Protein AF-0000000078073896 (afdb_homodimer)

Foldseek 3Di:
DLDPDDPVRVQPDWQVLWQDKDKDFDDPVLQDPVQFRDPVVVVVVVVVRVVVLCVPQLVDDPVDGQKDWDWDDKDKDFDATHHPGWMKMKGKAWADDDQFKTKMKMWIDTVPGTTTGMIMITMTGMAGPVPRHGDPRGDDPSSRVSNVSRHRDPPD/DLDPDDPVRVQPDWQVLWQDKDKDFDDPVLQDPVQFRDPVVVVVVVVVRVVVLCVPQLVDDPVDGQKDWDWDDKDKDFDATHHPGWMKMKGKAWADDDQFKTKMKMWIDTVPGTTTGMIMITMTGMAGPVPRHGDPRGDDPSNRVSNVSRHRDPPD

Sequence (312 aa):
MSTKSSPAELKTRKRHDYRFFLEYRTRWNDNDMYDHMNNSVYNFLFDSIINAYLIDNCGLHPPSASQFGMCVHTHTDFFSSIAYPAVAELALRVNKLGRSSVTYETALFEKGVDEVKAVGEFVQVYVDRETNRPLKDGMAQTLRVELEKLVVVKPKMSTKSSPAELKTRKRHDYRFFLEYRTRWNDNDMYDHMNNSVYNFLFDSIINAYLIDNCGLHPPSASQFGMCVHTHTDFFSSIAYPAVAELALRVNKLGRSSVTYETALFEKGVDEVKAVGEFVQVYVDRETNRPLKDGMAQTLRVELEKLVVVKPK

Nearest PDB structures (foldseek):
  2o5u-assembly1_B-2  TM=9.827E-01  e=9.517E-17  Pseudomonas aeruginosa
  5v10-assembly1_B-2  TM=9.148E-01  e=9.167E-09  Pseudomonas aeruginosa PAO1
  4k00-assembly1_A  TM=8.921E-01  e=1.456E-08  Synechocystis sp. PCC 6803 substr. Kazusa
  2nuj-assembly1_A  TM=8.823E-01  e=4.626E-08  Jannaschia
  1njk-assembly1_D  TM=8.282E-01  e=2.595E-08  Escherichia coli

pLDDT: mean 93.95, std 10.75, range [32.06, 98.94]

Secondary structure (DSSP, 8-state):
---PPPHHHHTT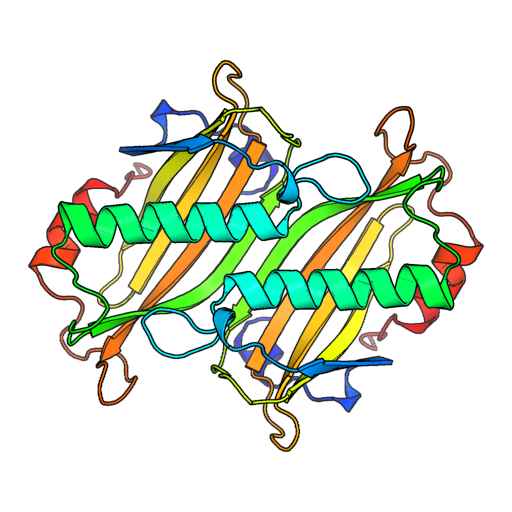--GGG-SEEEEEE--GGGB-TTSSB-HHHHHHHHHHHHHHHHHHHH---TTT-SEEEEEEEEEEEE-S---TTPEEEEEEEEEEE-SSEEEEEEEEEETT--SEEEEEEEEEEEEETTT-PBPTT-S-HHHHHHHHTTB-----/---PPPHHHHTT--GGG-SEEEEEE--GGGB-TTSSB-HHHHHHHHHHHHHHHHHHHH---TTT-SEEEEEEEEEEEE-S---TTPEEEEEEEEEEE-SSEEEEEEEEEETT--SEEEEEEEEEEEEETTT-PBPTT-S-HHHHHHHHTTB-----

Structure (mmCIF, N/CA/C/O backbone):
data_AF-0000000078073896-model_v1
#
loop_
_entity.id
_entity.type
_entity.pdbx_description
1 polymer 'Thioesterase domain-containing protein'
#
loop_
_atom_site.group_PDB
_atom_site.id
_atom_site.type_symbol
_atom_site.label_atom_id
_atom_site.label_alt_id
_atom_site.label_comp_id
_atom_site.label_asym_id
_atom_site.label_entity_id
_atom_site.label_seq_id
_atom_site.pdbx_PDB_ins_code
_atom_site.Cartn_x
_atom_site.Cartn_y
_atom_site.Cartn_z
_atom_site.occupancy
_atom_site.B_iso_or_equiv
_atom_site.auth_seq_id
_atom_site.auth_comp_id
_atom_site.auth_asym_id
_atom_site.auth_atom_id
_atom_site.pdbx_PDB_model_num
ATOM 1 N N . MET A 1 1 ? 1.809 -0.93 25.656 1 32.06 1 MET A N 1
ATOM 2 C CA . MET A 1 1 ? 2.092 -1.918 24.609 1 32.06 1 MET A CA 1
ATOM 3 C C . MET A 1 1 ? 1.28 -1.634 23.359 1 32.06 1 MET A C 1
ATOM 5 O O . MET A 1 1 ? 0.05 -1.576 23.406 1 32.06 1 MET A O 1
ATOM 9 N N . SER A 1 2 ? 1.593 -0.742 22.5 1 44.88 2 SER A N 1
ATOM 10 C CA . SER A 1 2 ? 0.827 -0.132 21.406 1 44.88 2 SER A CA 1
ATOM 11 C C . SER A 1 2 ? 0.11 -1.188 20.578 1 44.88 2 SER A C 1
ATOM 13 O O . SER A 1 2 ? 0.753 -2.012 19.922 1 44.88 2 SER A O 1
ATOM 15 N N . THR A 1 3 ? -0.903 -1.778 21.047 1 56.44 3 THR A N 1
ATOM 16 C CA . THR A 1 3 ? -1.605 -2.969 20.594 1 56.44 3 THR A CA 1
ATOM 17 C C . THR A 1 3 ? -2.248 -2.719 19.234 1 56.44 3 THR A C 1
ATOM 19 O O . THR A 1 3 ? -3.117 -1.855 19.094 1 56.44 3 THR A O 1
ATOM 22 N N . LYS A 1 4 ? -1.509 -2.982 18.172 1 74 4 LYS A N 1
ATOM 23 C CA . LYS A 1 4 ? -2.064 -2.934 16.812 1 74 4 LYS A CA 1
ATOM 24 C C . LYS A 1 4 ? -3.367 -3.727 16.734 1 74 4 LYS A C 1
ATOM 26 O O . LYS A 1 4 ? -3.432 -4.875 17.188 1 74 4 LYS A O 1
ATOM 31 N N . SER A 1 5 ? -4.395 -2.98 16.359 1 88.56 5 SER A N 1
ATOM 32 C CA . SER A 1 5 ? -5.688 -3.629 16.156 1 88.56 5 SER A CA 1
ATOM 33 C C . SER A 1 5 ? -5.574 -4.801 15.195 1 88.56 5 SER A C 1
ATOM 35 O O . SER A 1 5 ? -4.922 -4.691 14.148 1 88.56 5 SER A O 1
ATOM 37 N N . SER A 1 6 ? -6.156 -5.93 15.562 1 92.5 6 SER A N 1
ATOM 38 C CA . SER A 1 6 ? -6.203 -7.102 14.695 1 92.5 6 SER A CA 1
ATOM 39 C C . SER A 1 6 ? -7.109 -6.867 13.492 1 92.5 6 SER A C 1
ATOM 41 O O . SER A 1 6 ? -7.973 -5.988 13.523 1 92.5 6 SER A O 1
ATOM 43 N N . PRO A 1 7 ? -6.93 -7.699 12.453 1 94.38 7 PRO A N 1
ATOM 44 C CA . PRO A 1 7 ? -7.84 -7.59 11.312 1 94.38 7 PRO A CA 1
ATOM 45 C C . PRO A 1 7 ? -9.305 -7.777 11.703 1 94.38 7 PRO A C 1
ATOM 47 O O . PRO A 1 7 ? -10.18 -7.094 11.172 1 94.38 7 PRO A O 1
ATOM 50 N N . ALA A 1 8 ? -9.547 -8.695 12.586 1 95.31 8 ALA A N 1
ATOM 51 C CA . ALA A 1 8 ? -10.922 -8.922 13.039 1 95.31 8 ALA A CA 1
ATOM 52 C C . ALA A 1 8 ? -11.492 -7.664 13.695 1 95.31 8 ALA A C 1
ATOM 54 O O . ALA A 1 8 ? -12.656 -7.324 13.492 1 95.31 8 ALA A O 1
ATOM 55 N N . GLU A 1 9 ? -10.727 -6.992 14.469 1 96.31 9 GLU A N 1
ATOM 56 C CA . GLU A 1 9 ? -11.148 -5.742 15.094 1 96.31 9 GLU A CA 1
ATOM 57 C C . GLU A 1 9 ? -11.336 -4.641 14.055 1 96.31 9 GLU A C 1
ATOM 59 O O . GLU A 1 9 ? -12.305 -3.883 14.117 1 96.31 9 GLU A O 1
ATOM 64 N N . LEU A 1 10 ? -10.445 -4.547 13.141 1 97.81 10 LEU A N 1
ATOM 65 C CA . LEU A 1 10 ? -10.5 -3.516 12.109 1 97.81 10 LEU A CA 1
ATOM 66 C C . LEU A 1 10 ? -11.742 -3.684 11.234 1 97.81 10 LEU A C 1
ATOM 68 O O . LEU A 1 10 ? -12.305 -2.697 10.758 1 97.81 10 LEU A O 1
ATOM 72 N N . LYS A 1 11 ? -12.148 -4.91 11.062 1 98 11 LYS A N 1
ATOM 73 C CA . LYS A 1 11 ? -13.305 -5.203 10.219 1 98 11 LYS A CA 1
ATOM 74 C C . LYS A 1 11 ? -14.586 -4.637 10.836 1 98 11 LYS A C 1
ATOM 76 O O . LYS A 1 11 ? -15.602 -4.523 10.148 1 98 11 LYS A O 1
ATOM 81 N N . THR A 1 12 ? -14.555 -4.27 12.086 1 98 12 THR A N 1
ATOM 82 C CA . THR A 1 12 ? -15.742 -3.768 12.773 1 98 12 THR A CA 1
ATOM 83 C C . THR A 1 12 ? -15.805 -2.244 12.703 1 98 12 THR A C 1
ATOM 85 O O . THR A 1 12 ? -16.719 -1.63 13.242 1 98 12 THR A O 1
ATOM 88 N N . ARG A 1 13 ? -14.891 -1.626 12.078 1 98.25 13 ARG A N 1
ATOM 89 C CA . ARG A 1 13 ? -14.859 -0.171 11.977 1 98.25 13 ARG A CA 1
ATOM 90 C C . ARG A 1 13 ? -16.125 0.365 11.336 1 98.25 13 ARG A C 1
ATOM 92 O O . ARG A 1 13 ? -16.641 -0.216 10.375 1 98.25 13 ARG A O 1
ATOM 99 N N . LYS A 1 14 ? -16.609 1.464 11.891 1 98.38 14 LYS A N 1
ATOM 100 C CA . LYS A 1 14 ? -17.75 2.215 11.383 1 98.38 14 LYS A CA 1
ATOM 101 C C . LYS A 1 14 ? -17.375 3.666 11.102 1 98.38 14 LYS A C 1
ATOM 103 O O . LYS A 1 14 ? -16.328 4.145 11.562 1 98.38 14 LYS A O 1
ATOM 108 N N . ARG A 1 15 ? -18.234 4.332 10.336 1 98.19 15 ARG A N 1
ATOM 109 C CA . ARG A 1 15 ? -17.969 5.715 9.961 1 98.19 15 ARG A CA 1
ATOM 110 C C . ARG A 1 15 ? -17.797 6.598 11.195 1 98.19 15 ARG A C 1
ATOM 112 O O . ARG A 1 15 ? -16.953 7.492 11.211 1 98.19 15 ARG A O 1
ATOM 119 N N . HIS A 1 16 ? -18.484 6.32 12.25 1 97.62 16 HIS A N 1
ATOM 120 C CA . HIS A 1 16 ? -18.453 7.191 13.422 1 97.62 16 HIS A CA 1
ATOM 121 C C . HIS A 1 16 ? -17.141 7.023 14.188 1 97.62 16 HIS A C 1
ATOM 123 O O . HIS A 1 16 ? -16.875 7.762 15.141 1 97.62 16 HIS A O 1
ATOM 129 N N . ASP A 1 17 ? -16.359 6.043 13.844 1 97.88 17 ASP A N 1
ATOM 130 C CA . ASP A 1 17 ? -15.055 5.855 14.469 1 97.88 17 ASP A CA 1
ATOM 131 C C . ASP A 1 17 ? -14.031 6.852 13.922 1 97.88 17 ASP A C 1
ATOM 133 O O . ASP A 1 17 ? -12.891 6.898 14.391 1 97.88 17 ASP A O 1
ATOM 137 N N . TYR A 1 18 ? -14.438 7.66 12.945 1 98.5 18 TYR A N 1
ATOM 138 C CA . TYR A 1 18 ? -13.508 8.539 12.25 1 98.5 18 TYR A CA 1
ATOM 139 C C . TYR A 1 18 ? -13.938 9.992 12.359 1 98.5 18 TYR A C 1
ATOM 141 O O . TYR A 1 18 ? -15.047 10.281 12.82 1 98.5 18 TYR A O 1
ATOM 149 N N . ARG A 1 19 ? -13.031 10.898 11.859 1 98.31 19 ARG A N 1
ATOM 150 C CA . ARG A 1 19 ? -13.242 12.312 12.172 1 98.31 19 ARG A CA 1
ATOM 151 C C . ARG A 1 19 ? -13.305 13.148 10.898 1 98.31 19 ARG A C 1
ATOM 153 O O . ARG A 1 19 ? -13.742 14.297 10.922 1 98.31 19 ARG A O 1
ATOM 160 N N . PHE A 1 20 ? -12.852 12.672 9.875 1 98.75 20 PHE A N 1
ATOM 161 C CA . PHE A 1 20 ? -12.797 13.398 8.609 1 98.75 20 PHE A CA 1
ATOM 162 C C . PHE A 1 20 ? -13.148 12.484 7.441 1 98.75 20 PHE A C 1
ATOM 164 O O . PHE A 1 20 ? -12.734 11.328 7.406 1 98.75 20 PHE A O 1
ATOM 171 N N . PHE A 1 21 ? -13.922 13.039 6.445 1 98.75 21 PHE A N 1
ATOM 172 C CA . PHE A 1 21 ? -14.438 12.211 5.359 1 98.75 21 PHE A CA 1
ATOM 173 C C . PHE A 1 21 ? -14.297 12.93 4.023 1 98.75 21 PHE A C 1
ATOM 175 O O . PHE A 1 21 ? -14.453 14.148 3.947 1 98.75 21 PHE A O 1
ATOM 182 N N . LEU A 1 22 ? -14.039 12.188 2.996 1 98.75 22 LEU A N 1
ATOM 183 C CA . LEU A 1 22 ? -14.086 12.633 1.607 1 98.75 22 LEU A CA 1
ATOM 184 C C . LEU A 1 22 ? -14.648 11.547 0.703 1 98.75 22 LEU A C 1
ATOM 186 O O . LEU A 1 22 ? -14.398 10.359 0.928 1 98.75 22 LEU A O 1
ATOM 190 N N . GLU A 1 23 ? -15.312 12.008 -0.339 1 98.62 23 GLU A N 1
ATOM 191 C CA . GLU A 1 23 ? -15.781 11.07 -1.354 1 98.62 23 GLU A CA 1
ATOM 192 C C . GLU A 1 23 ? -14.898 11.109 -2.596 1 98.62 23 GLU A C 1
ATOM 194 O O . GLU A 1 23 ? -14.477 12.188 -3.025 1 98.62 23 GLU A O 1
ATOM 199 N N . TYR A 1 24 ? -14.617 9.906 -3.133 1 98.25 24 TYR A N 1
ATOM 200 C CA . TYR A 1 24 ? -13.922 9.75 -4.402 1 98.25 24 TYR A CA 1
ATOM 201 C C . TYR A 1 24 ? -14.695 8.852 -5.352 1 98.25 24 TYR A C 1
ATOM 203 O O . TYR A 1 24 ? -15.008 7.703 -5.016 1 98.25 24 TYR A O 1
ATOM 211 N N . ARG A 1 25 ? -14.945 9.344 -6.551 1 98.06 25 ARG A N 1
ATOM 212 C CA . ARG A 1 25 ? -15.547 8.484 -7.566 1 98.06 25 ARG A CA 1
ATOM 213 C C . ARG A 1 25 ? -14.5 7.562 -8.188 1 98.06 25 ARG A C 1
ATOM 215 O O . ARG A 1 25 ? -13.422 8.008 -8.57 1 98.06 25 ARG A O 1
ATOM 222 N N . THR A 1 26 ? -14.891 6.289 -8.234 1 98.19 26 THR A N 1
ATOM 223 C CA . THR A 1 26 ? -13.992 5.379 -8.938 1 98.19 26 THR A CA 1
ATOM 224 C C . THR A 1 26 ? -13.914 5.738 -10.422 1 98.19 26 THR A C 1
ATOM 226 O O . THR A 1 26 ? -14.852 6.316 -10.977 1 98.19 26 THR A O 1
ATOM 229 N N . ARG A 1 27 ? -12.844 5.465 -11.039 1 98.06 27 ARG A N 1
ATOM 230 C CA . ARG A 1 27 ? -12.641 5.68 -12.469 1 98.06 27 ARG A CA 1
ATOM 231 C C . ARG A 1 27 ? -12.648 4.359 -13.227 1 98.06 27 ARG A C 1
ATOM 233 O O . ARG A 1 27 ? -12.398 3.301 -12.648 1 98.06 27 ARG A O 1
ATOM 240 N N . TRP A 1 28 ? -12.922 4.469 -14.523 1 97.56 28 TRP A N 1
ATOM 241 C CA . TRP A 1 28 ? -12.945 3.287 -15.375 1 97.56 28 TRP A CA 1
ATOM 242 C C . TRP A 1 28 ? -11.641 2.502 -15.25 1 97.56 28 TRP A C 1
ATOM 244 O O . TRP A 1 28 ? -11.664 1.274 -15.125 1 97.56 28 TRP A O 1
ATOM 254 N N . ASN A 1 29 ? -10.492 3.176 -15.148 1 96.62 29 ASN A N 1
ATOM 255 C CA . ASN A 1 29 ? -9.18 2.545 -15.164 1 96.62 29 ASN A CA 1
ATOM 256 C C . ASN A 1 29 ? -8.75 2.107 -13.766 1 96.62 29 ASN A C 1
ATOM 258 O O . ASN A 1 29 ? -7.656 1.57 -13.594 1 96.62 29 ASN A O 1
ATOM 262 N N . ASP A 1 30 ? -9.625 2.279 -12.75 1 98.12 30 ASP A N 1
ATOM 263 C CA . ASP A 1 30 ? -9.297 1.813 -11.406 1 98.12 30 ASP A CA 1
ATOM 264 C C . ASP A 1 30 ? -9.492 0.303 -11.289 1 98.12 30 ASP A C 1
ATOM 266 O O . ASP A 1 30 ? -8.922 -0.332 -10.398 1 98.12 30 ASP A O 1
ATOM 270 N N . ASN A 1 31 ? -10.328 -0.238 -12.156 1 97.25 31 ASN A N 1
ATOM 271 C CA . ASN A 1 31 ? -10.586 -1.674 -12.141 1 97.25 31 ASN A CA 1
ATOM 272 C C . ASN A 1 31 ? -9.453 -2.453 -12.805 1 97.25 31 ASN A C 1
ATOM 274 O O . ASN A 1 31 ? -8.922 -2.027 -13.828 1 97.25 31 ASN A O 1
ATOM 278 N N . ASP A 1 32 ? -9.148 -3.598 -12.133 1 94.94 32 ASP A N 1
ATOM 279 C CA . ASP A 1 32 ? -8.125 -4.445 -12.734 1 94.94 32 ASP A CA 1
ATOM 280 C C . ASP A 1 32 ? -8.75 -5.621 -13.477 1 94.94 32 ASP A C 1
ATOM 282 O O . ASP A 1 32 ? -9.945 -5.598 -13.797 1 94.94 32 ASP A O 1
ATOM 286 N N . MET A 1 33 ? -7.918 -6.621 -13.844 1 92.69 33 MET A N 1
ATOM 287 C CA . MET A 1 33 ? -8.328 -7.73 -14.703 1 92.69 33 MET A CA 1
ATOM 288 C C . MET A 1 33 ? -9.375 -8.594 -14.008 1 92.69 33 MET A C 1
ATOM 290 O O . MET A 1 33 ? -10.008 -9.438 -14.648 1 92.69 33 MET A O 1
ATOM 294 N N . TYR A 1 34 ? -9.609 -8.352 -12.742 1 91.06 34 TYR A N 1
ATOM 295 C CA . TYR A 1 34 ? -10.594 -9.141 -12.008 1 91.06 34 TYR A CA 1
ATOM 296 C C . TYR A 1 34 ? -11.859 -8.336 -11.766 1 91.06 34 TYR A C 1
ATOM 298 O O . TYR A 1 34 ? -12.688 -8.719 -10.93 1 91.06 34 TYR A O 1
ATOM 306 N N . ASP A 1 35 ? -11.945 -7.16 -12.328 1 91.12 35 ASP A N 1
ATOM 307 C CA . ASP A 1 35 ? -13.141 -6.316 -12.414 1 91.12 35 ASP A CA 1
ATOM 308 C C . ASP A 1 35 ? -13.461 -5.688 -11.062 1 91.12 35 ASP A C 1
ATOM 310 O O . ASP A 1 35 ? -14.625 -5.508 -10.711 1 91.12 35 ASP A O 1
ATOM 314 N N . HIS A 1 36 ? -12.477 -5.516 -10.273 1 94.31 36 HIS A N 1
ATOM 315 C CA . HIS A 1 36 ? -12.539 -4.754 -9.031 1 94.31 36 HIS A CA 1
ATOM 316 C C . HIS A 1 36 ? -11.469 -3.67 -8.992 1 94.31 36 HIS A C 1
ATOM 318 O O . HIS A 1 36 ? -10.492 -3.73 -9.742 1 94.31 36 HIS A O 1
ATOM 324 N N . MET A 1 37 ? -11.719 -2.678 -8.156 1 97.81 37 MET A N 1
ATOM 325 C CA . MET A 1 37 ? -10.656 -1.692 -7.965 1 97.81 37 MET A CA 1
ATOM 326 C C . MET A 1 37 ? -9.383 -2.357 -7.473 1 97.81 37 MET A C 1
ATOM 328 O O . MET A 1 37 ? -9.398 -3.111 -6.496 1 97.81 37 MET A O 1
ATOM 332 N N . ASN A 1 38 ? -8.289 -2.08 -8.18 1 97.88 38 ASN A N 1
ATOM 333 C CA . ASN A 1 38 ? -6.996 -2.635 -7.797 1 97.88 38 ASN A CA 1
ATOM 334 C C . ASN A 1 38 ? -6.605 -2.223 -6.379 1 97.88 38 ASN A C 1
ATOM 336 O O . ASN A 1 38 ? -6.785 -1.065 -5.992 1 97.88 38 ASN A O 1
ATOM 340 N N . ASN A 1 39 ? -6.062 -3.168 -5.645 1 97.5 39 ASN A N 1
ATOM 341 C CA . ASN A 1 39 ? -5.676 -2.924 -4.258 1 97.5 39 ASN A CA 1
ATOM 342 C C . ASN A 1 39 ? -4.727 -1.732 -4.145 1 97.5 39 ASN A C 1
ATOM 344 O O . ASN A 1 39 ? -4.746 -1.011 -3.146 1 97.5 39 ASN A O 1
ATOM 348 N N . SER A 1 40 ? -3.908 -1.485 -5.137 1 97.75 40 SER A N 1
ATOM 349 C CA . SER A 1 40 ? -2.938 -0.397 -5.09 1 97.75 40 SER A CA 1
ATOM 350 C C . SER A 1 40 ? -3.623 0.96 -5.215 1 97.75 40 SER A C 1
ATOM 352 O O . SER A 1 40 ? -3.086 1.975 -4.766 1 97.75 40 SER A O 1
ATOM 354 N N . VAL A 1 41 ? -4.805 0.976 -5.855 1 98.5 41 VAL A N 1
ATOM 355 C CA . VAL A 1 41 ? -5.559 2.217 -5.992 1 98.5 41 VAL A CA 1
ATOM 356 C C . VAL A 1 41 ? -6.023 2.693 -4.621 1 98.5 41 VAL A C 1
ATOM 358 O O . VAL A 1 41 ? -6.051 3.896 -4.348 1 98.5 41 VAL A O 1
ATOM 361 N N . TYR A 1 42 ? -6.363 1.779 -3.693 1 98.62 42 TYR A N 1
ATOM 362 C CA . TYR A 1 42 ? -6.742 2.135 -2.33 1 98.62 42 TYR A CA 1
ATOM 363 C C . TYR A 1 42 ? -5.676 3.008 -1.679 1 98.62 42 TYR A C 1
ATOM 365 O O . TYR A 1 42 ? -5.996 3.998 -1.017 1 98.62 42 TYR A O 1
ATOM 373 N N . ASN A 1 43 ? -4.434 2.668 -1.938 1 97.94 43 ASN A N 1
ATOM 374 C CA . ASN A 1 43 ? -3.332 3.406 -1.329 1 97.94 43 ASN A CA 1
ATOM 375 C C . ASN A 1 43 ? -3.248 4.832 -1.863 1 97.94 43 ASN A C 1
ATOM 377 O O . ASN A 1 43 ? -2.906 5.758 -1.125 1 97.94 43 ASN A O 1
ATOM 381 N N . PHE A 1 44 ? 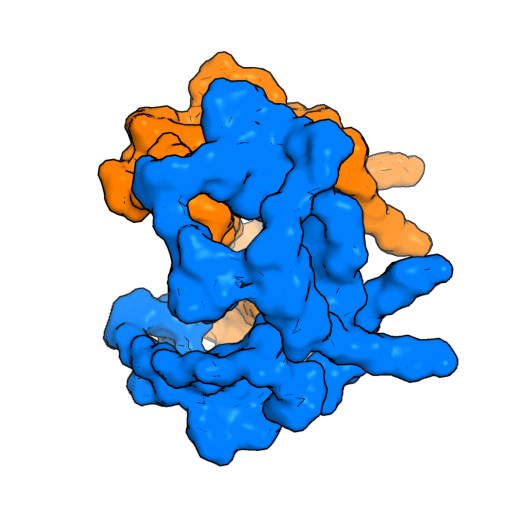-3.549 5.012 -3.123 1 98 44 PHE A N 1
ATOM 382 C CA . PHE A 1 44 ? -3.609 6.363 -3.666 1 98 44 PHE A CA 1
ATOM 383 C C . PHE A 1 44 ? -4.727 7.164 -3.008 1 98 44 PHE A C 1
ATOM 385 O O . PHE A 1 44 ? -4.559 8.352 -2.723 1 98 44 PHE A O 1
ATOM 392 N N . LEU A 1 45 ? -5.82 6.539 -2.818 1 98.62 45 LEU A N 1
ATOM 393 C CA . LEU A 1 45 ? -6.953 7.227 -2.203 1 98.62 45 LEU A CA 1
ATOM 394 C C . LEU A 1 45 ? -6.648 7.586 -0.753 1 98.62 45 LEU A C 1
ATOM 396 O O . LEU A 1 45 ? -6.953 8.695 -0.308 1 98.62 45 LEU A O 1
ATOM 400 N N . PHE A 1 46 ? -6.004 6.672 -0.015 1 98.69 46 PHE A N 1
ATOM 401 C CA . PHE A 1 46 ? -5.625 6.93 1.369 1 98.69 46 PHE A CA 1
ATOM 402 C C . PHE A 1 46 ? -4.621 8.07 1.451 1 98.69 46 PHE A C 1
ATOM 404 O O . PHE A 1 46 ? -4.766 8.977 2.281 1 98.69 46 PHE A O 1
ATOM 411 N N . ASP A 1 47 ? -3.676 8.008 0.561 1 97.81 47 ASP A N 1
ATOM 412 C CA . ASP A 1 47 ? -2.711 9.094 0.448 1 97.81 47 ASP A CA 1
ATOM 413 C C . ASP A 1 47 ? -3.41 10.422 0.156 1 97.81 47 ASP A C 1
ATOM 415 O O . ASP A 1 47 ? -3.078 11.445 0.751 1 97.81 47 ASP A O 1
ATOM 419 N N . SER A 1 48 ? -4.391 10.414 -0.657 1 97.94 48 SER A N 1
ATOM 420 C CA . SER A 1 48 ? -5.086 11.617 -1.104 1 97.94 48 SER A CA 1
ATOM 421 C C . SER A 1 48 ? -5.871 12.258 0.037 1 97.94 48 SER A C 1
ATOM 423 O O . SER A 1 48 ? -5.84 13.477 0.209 1 97.94 48 SER A O 1
ATOM 425 N N . ILE A 1 49 ? -6.574 11.469 0.824 1 98.75 49 ILE A N 1
ATOM 426 C CA . ILE A 1 49 ? -7.371 12.07 1.888 1 98.75 49 ILE A CA 1
ATOM 427 C C . ILE A 1 49 ? -6.453 12.672 2.949 1 98.75 49 ILE A C 1
ATOM 429 O O . ILE A 1 49 ? -6.766 13.711 3.531 1 98.75 49 ILE A O 1
ATOM 433 N N . ILE A 1 50 ? -5.359 12.023 3.252 1 98.38 50 ILE A N 1
ATOM 434 C CA . ILE A 1 50 ? -4.402 12.555 4.215 1 98.38 50 ILE A CA 1
ATOM 435 C C . ILE A 1 50 ? -3.883 13.914 3.736 1 98.38 50 ILE A C 1
ATOM 437 O O . ILE A 1 50 ? -3.932 14.898 4.473 1 98.38 50 ILE A O 1
ATOM 441 N N . ASN A 1 51 ? -3.504 13.953 2.494 1 97.5 51 ASN A N 1
ATOM 442 C CA . ASN A 1 51 ? -2.932 15.188 1.966 1 97.5 51 ASN A CA 1
ATOM 443 C C . ASN A 1 51 ? -3.99 16.281 1.808 1 97.5 51 ASN A C 1
ATOM 445 O O . ASN A 1 51 ? -3.701 17.469 1.979 1 97.5 51 ASN A O 1
ATOM 449 N N . ALA A 1 52 ? -5.188 15.875 1.476 1 98.06 52 ALA A N 1
ATOM 450 C CA . ALA A 1 52 ? -6.281 16.844 1.434 1 98.06 52 ALA A CA 1
ATOM 451 C C . ALA A 1 52 ? -6.469 17.516 2.791 1 98.06 52 ALA A C 1
ATOM 453 O O . ALA A 1 52 ? -6.605 18.734 2.871 1 98.06 52 ALA A O 1
ATOM 454 N N . TYR A 1 53 ? -6.434 16.703 3.855 1 98.56 53 TYR A N 1
ATOM 455 C CA . TYR A 1 53 ? -6.578 17.281 5.188 1 98.56 53 TYR A CA 1
ATOM 456 C C . TYR A 1 53 ? -5.43 18.219 5.508 1 98.56 53 TYR A C 1
ATOM 458 O O . TYR A 1 53 ? -5.645 19.328 6.035 1 98.56 53 TYR A O 1
ATOM 466 N N . LEU A 1 54 ? -4.219 17.828 5.195 1 97.38 54 LEU A N 1
ATOM 467 C CA . LEU A 1 54 ? -3.029 18.609 5.488 1 97.38 54 LEU A CA 1
ATOM 468 C C . LEU A 1 54 ? -3.068 19.953 4.758 1 97.38 54 LEU A C 1
ATOM 470 O O . LEU A 1 54 ? -2.713 20.984 5.324 1 97.38 54 LEU A O 1
ATOM 474 N N . ILE A 1 55 ? -3.496 19.938 3.537 1 96.31 55 ILE A N 1
ATOM 475 C CA . ILE A 1 55 ? -3.545 21.141 2.725 1 96.31 55 ILE A CA 1
ATOM 476 C C . ILE A 1 55 ? -4.672 22.047 3.213 1 96.31 55 ILE A C 1
ATOM 478 O O . ILE A 1 55 ? -4.449 23.234 3.498 1 96.31 55 ILE A O 1
ATOM 482 N N . ASP A 1 56 ? -5.809 21.484 3.465 1 96.69 56 ASP A N 1
ATOM 483 C CA . ASP A 1 56 ? -7.012 22.281 3.719 1 96.69 56 ASP A CA 1
ATOM 484 C C . ASP A 1 56 ? -7.066 22.75 5.172 1 96.69 56 ASP A C 1
ATOM 486 O O . ASP A 1 56 ? -7.59 23.828 5.465 1 96.69 56 ASP A O 1
ATOM 490 N N . ASN A 1 57 ? -6.52 21.984 6.07 1 96.44 57 ASN A N 1
ATOM 491 C CA . ASN A 1 57 ? -6.707 22.281 7.488 1 96.44 57 ASN A CA 1
ATOM 492 C C . ASN A 1 57 ? -5.398 22.688 8.156 1 96.44 57 ASN A C 1
ATOM 494 O O . ASN A 1 57 ? -5.398 23.438 9.133 1 96.44 57 ASN A O 1
ATOM 498 N N . CYS A 1 58 ? -4.289 22.219 7.645 1 94.5 58 CYS A N 1
ATOM 499 C CA . CYS A 1 58 ? -3.027 22.438 8.344 1 94.5 58 CYS A CA 1
ATOM 500 C C . CYS A 1 58 ? -2.186 23.5 7.652 1 94.5 58 CYS A C 1
ATOM 502 O O . CYS A 1 58 ? -1.104 23.844 8.133 1 94.5 58 CYS A O 1
ATOM 504 N N . GLY A 1 59 ? -2.613 23.922 6.551 1 90.44 59 GLY A N 1
ATOM 505 C CA . GLY A 1 59 ? -1.889 24.953 5.828 1 90.44 59 GLY A CA 1
ATOM 506 C C . GLY A 1 59 ? -0.603 24.438 5.199 1 90.44 59 GLY A C 1
ATOM 507 O O . GLY A 1 59 ? 0.334 25.219 4.988 1 90.44 59 GLY A O 1
ATOM 508 N N . LEU A 1 60 ? -0.506 23.234 5.047 1 90.94 60 LEU A N 1
ATOM 509 C CA . LEU A 1 60 ? 0.672 22.656 4.41 1 90.94 60 LEU A CA 1
ATOM 510 C C . LEU A 1 60 ? 0.587 22.797 2.893 1 90.94 60 LEU A C 1
ATOM 512 O O . LEU A 1 60 ? -0.387 22.344 2.281 1 90.94 60 LEU A O 1
ATOM 516 N N . HIS A 1 61 ? 1.583 23.484 2.352 1 92.44 61 HIS A N 1
ATOM 517 C CA . HIS A 1 61 ? 1.711 23.641 0.906 1 92.44 61 HIS A CA 1
ATOM 518 C C . HIS A 1 61 ? 2.875 22.812 0.368 1 92.44 61 HIS A C 1
ATOM 520 O O . HIS A 1 61 ? 4.016 23.281 0.34 1 92.44 61 HIS A O 1
ATOM 526 N N . PRO A 1 62 ? 2.609 21.703 -0.243 1 90.69 62 PRO A N 1
ATOM 527 C CA . PRO A 1 62 ? 3.652 20.734 -0.563 1 90.69 62 PRO A CA 1
ATOM 528 C C . PRO A 1 62 ? 4.75 21.312 -1.45 1 90.69 62 PRO A C 1
ATOM 530 O O . PRO A 1 62 ? 5.938 21.078 -1.197 1 90.69 62 PRO A O 1
ATOM 533 N N . PRO A 1 63 ? 4.531 22.109 -2.42 1 88.44 63 PRO A N 1
ATOM 534 C CA . PRO A 1 63 ? 5.602 22.594 -3.289 1 88.44 63 PRO A CA 1
ATOM 535 C C . PRO A 1 63 ? 6.594 23.5 -2.553 1 88.44 63 PRO A C 1
ATOM 537 O O . PRO A 1 63 ? 7.75 23.609 -2.963 1 88.44 63 PRO A O 1
ATOM 540 N N . SER A 1 64 ? 6.168 24.094 -1.406 1 89.75 64 SER A N 1
ATOM 541 C CA . SER A 1 64 ? 7.035 25.078 -0.777 1 89.75 64 SER A CA 1
ATOM 542 C C . SER A 1 64 ? 7.172 24.828 0.72 1 89.75 64 SER A C 1
ATOM 544 O O . SER A 1 64 ? 7.926 25.516 1.408 1 89.75 64 SER A O 1
ATOM 546 N N . ALA A 1 65 ? 6.531 23.859 1.202 1 90.75 65 ALA A N 1
ATOM 547 C CA . ALA A 1 65 ? 6.582 23.578 2.637 1 90.75 65 ALA A CA 1
ATOM 548 C C . ALA A 1 65 ? 8.008 23.25 3.08 1 90.75 65 ALA A C 1
ATOM 550 O O . ALA A 1 65 ? 8.727 22.531 2.391 1 90.75 65 ALA A O 1
ATOM 551 N N . SER A 1 66 ? 8.422 23.812 4.227 1 90.94 66 SER A N 1
ATOM 552 C CA . SER A 1 66 ? 9.766 23.594 4.746 1 90.94 66 SER A CA 1
ATOM 553 C C . SER A 1 66 ? 9.891 22.219 5.391 1 90.94 66 SER A C 1
ATOM 555 O O . SER A 1 66 ? 11 21.734 5.602 1 90.94 66 SER A O 1
ATOM 557 N N . GLN A 1 67 ? 8.75 21.734 5.816 1 92.75 67 GLN A N 1
ATOM 558 C CA . GLN A 1 67 ? 8.688 20.375 6.355 1 92.75 67 GLN A CA 1
ATOM 559 C C . GLN A 1 67 ? 7.641 19.547 5.625 1 92.75 67 GLN A C 1
ATOM 561 O O . GLN A 1 67 ? 6.695 20.078 5.051 1 92.75 67 GLN A O 1
ATOM 566 N N . PHE A 1 68 ? 7.863 18.25 5.562 1 93.31 68 PHE A N 1
ATOM 567 C CA . PHE A 1 68 ? 6.848 17.375 5.004 1 93.31 68 PHE A CA 1
ATOM 568 C C . PHE A 1 68 ? 6.887 16.016 5.684 1 93.31 68 PHE A C 1
ATOM 570 O O . PHE A 1 68 ? 7.875 15.656 6.332 1 93.31 68 PHE A O 1
ATOM 577 N N . GLY A 1 69 ? 5.766 15.312 5.66 1 95.06 69 GLY A N 1
ATOM 578 C CA . GLY A 1 69 ? 5.652 13.984 6.227 1 95.06 69 GLY A CA 1
ATOM 579 C C . GLY A 1 69 ? 6.207 12.898 5.316 1 95.06 69 GLY A C 1
ATOM 580 O O . GLY A 1 69 ? 5.656 12.641 4.246 1 95.06 69 GLY A O 1
ATOM 581 N N . MET A 1 70 ? 7.258 12.273 5.727 1 95.75 70 MET A N 1
ATOM 582 C CA . MET A 1 70 ? 7.84 11.141 5.008 1 95.75 70 MET A CA 1
ATOM 583 C C . MET A 1 70 ? 7.145 9.836 5.391 1 95.75 70 MET A C 1
ATOM 585 O O . MET A 1 70 ? 7.082 9.484 6.57 1 95.75 70 MET A O 1
ATOM 589 N N . CYS A 1 71 ? 6.629 9.18 4.41 1 97.06 71 CYS A N 1
ATOM 590 C CA . CYS A 1 71 ? 5.988 7.898 4.664 1 97.06 71 CYS A CA 1
ATOM 591 C C . CYS A 1 71 ? 7.023 6.824 4.977 1 97.06 71 CYS A C 1
ATOM 593 O O . CYS A 1 71 ? 7.875 6.516 4.141 1 97.06 71 CYS A O 1
ATOM 595 N N . VAL A 1 72 ? 6.879 6.188 6.176 1 97.94 72 VAL A N 1
ATOM 596 C CA . VAL A 1 72 ? 7.895 5.207 6.543 1 97.94 72 VAL A CA 1
ATOM 597 C C . VAL A 1 72 ? 7.266 3.816 6.609 1 97.94 72 VAL A C 1
ATOM 599 O O . VAL A 1 72 ? 7.973 2.807 6.609 1 97.94 72 VAL A O 1
ATOM 602 N N . HIS A 1 73 ? 5.969 3.814 6.691 1 98.31 73 HIS A N 1
ATOM 603 C CA . HIS A 1 73 ? 5.27 2.537 6.777 1 98.31 73 HIS A CA 1
ATOM 604 C C . HIS A 1 73 ? 3.812 2.674 6.355 1 98.31 73 HIS A C 1
ATOM 606 O O . HIS A 1 73 ? 3.15 3.654 6.703 1 98.31 73 HIS A O 1
ATOM 612 N N . THR A 1 74 ? 3.359 1.693 5.633 1 98.31 74 THR A N 1
ATOM 613 C CA . THR A 1 74 ? 1.93 1.562 5.375 1 98.31 74 THR A CA 1
ATOM 614 C C . THR A 1 74 ? 1.484 0.111 5.535 1 98.31 74 THR A C 1
ATOM 616 O O . THR A 1 74 ? 2.277 -0.812 5.336 1 98.31 74 THR A O 1
ATOM 619 N N . HIS A 1 75 ? 0.3 -0.103 5.906 1 96.88 75 HIS A N 1
ATOM 620 C CA . HIS A 1 75 ? -0.344 -1.393 5.684 1 96.88 75 HIS A CA 1
ATOM 621 C C . HIS A 1 75 ? -1.845 -1.229 5.465 1 96.88 75 HIS A C 1
ATOM 623 O O . HIS A 1 75 ? -2.43 -0.225 5.879 1 96.88 75 HIS A O 1
ATOM 629 N N . THR A 1 76 ? -2.426 -2.119 4.844 1 98.5 76 THR A N 1
ATOM 630 C CA . THR A 1 76 ? -3.855 -2.143 4.559 1 98.5 76 THR A CA 1
ATOM 631 C C . THR A 1 76 ? -4.41 -3.557 4.707 1 98.5 76 THR A C 1
ATOM 633 O O . THR A 1 76 ? -3.814 -4.52 4.223 1 98.5 76 THR A O 1
ATOM 636 N N . ASP A 1 77 ? -5.477 -3.668 5.426 1 98.75 77 ASP A N 1
ATOM 637 C CA . ASP A 1 77 ? -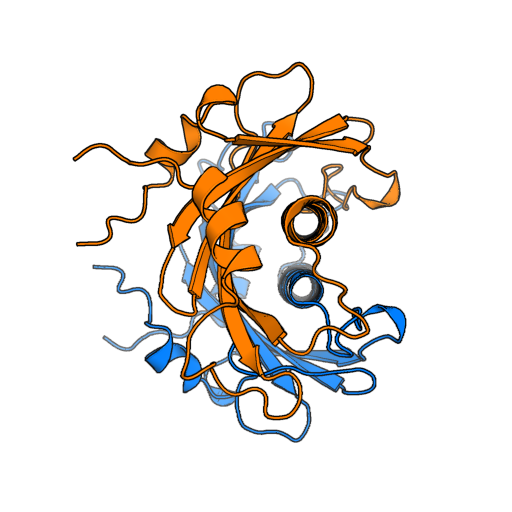6.297 -4.875 5.445 1 98.75 77 ASP A CA 1
ATOM 638 C C . ASP A 1 77 ? -7.527 -4.715 4.551 1 98.75 77 ASP A C 1
ATOM 640 O O . ASP A 1 77 ? -8.25 -3.723 4.656 1 98.75 77 ASP A O 1
ATOM 644 N N . PHE A 1 78 ? -7.688 -5.676 3.711 1 98.56 78 PHE A N 1
ATOM 645 C CA . PHE A 1 78 ? -8.797 -5.652 2.77 1 98.56 78 PHE A CA 1
ATOM 646 C C . PHE A 1 78 ? -9.875 -6.652 3.18 1 98.56 78 PHE A C 1
ATOM 648 O O . PHE A 1 78 ? -9.578 -7.82 3.438 1 98.56 78 PHE A O 1
ATOM 655 N N . PHE A 1 79 ? -11.117 -6.215 3.176 1 98.06 79 PHE A N 1
ATOM 656 C CA . PHE A 1 79 ? -12.195 -7.078 3.662 1 98.06 79 PHE A CA 1
ATOM 657 C C . PHE A 1 79 ? -13.18 -7.398 2.547 1 98.06 79 PHE A C 1
ATOM 659 O O . PHE A 1 79 ? -13.742 -8.492 2.504 1 98.06 79 PHE A O 1
ATOM 666 N N . SER A 1 80 ? -13.438 -6.461 1.712 1 96.44 80 SER A N 1
ATOM 667 C CA . SER A 1 80 ? -14.258 -6.629 0.515 1 96.44 80 SER A CA 1
ATOM 668 C C . SER A 1 80 ? -13.891 -5.609 -0.556 1 96.44 80 SER A C 1
ATOM 670 O O . SER A 1 80 ? -13.156 -4.652 -0.282 1 96.44 80 SER A O 1
ATOM 672 N N . SER A 1 81 ? -14.398 -5.84 -1.759 1 95.81 81 SER A N 1
ATOM 673 C CA . SER A 1 81 ? -13.961 -5.02 -2.885 1 95.81 81 SER A CA 1
ATOM 674 C C . SER A 1 81 ? -15.047 -4.027 -3.293 1 95.81 81 SER A C 1
ATOM 676 O O . SER A 1 81 ? -16.219 -4.199 -2.939 1 95.81 81 SER A O 1
ATOM 678 N N . ILE A 1 82 ? -14.602 -2.957 -3.922 1 97.75 82 ILE A N 1
ATOM 679 C CA . ILE A 1 82 ? -15.484 -2.057 -4.66 1 97.75 82 ILE A CA 1
ATOM 680 C C . ILE A 1 82 ? -15.07 -2.016 -6.129 1 97.75 82 ILE A C 1
ATOM 682 O O . ILE A 1 82 ? -13.992 -2.5 -6.488 1 97.75 82 ILE A O 1
ATOM 686 N N . ALA A 1 83 ? -15.945 -1.482 -6.965 1 97.81 83 ALA A N 1
ATOM 687 C CA . ALA A 1 83 ? -15.664 -1.419 -8.398 1 97.81 83 ALA A CA 1
ATOM 688 C C . ALA A 1 83 ? -16.328 -0.201 -9.031 1 97.81 83 ALA A C 1
ATOM 690 O O . ALA A 1 83 ? -17.328 0.315 -8.508 1 97.81 83 ALA A O 1
ATOM 691 N N . TYR A 1 84 ? -15.648 0.18 -10.094 1 98.31 84 TYR A N 1
ATOM 692 C CA . TYR A 1 84 ? -16.312 1.177 -10.922 1 98.31 84 TYR A CA 1
ATOM 693 C C . TYR A 1 84 ? -17.719 0.727 -11.289 1 98.31 84 TYR A C 1
ATOM 695 O O . TYR A 1 84 ? -17.922 -0.426 -11.68 1 98.31 84 TYR A O 1
ATOM 703 N N . PRO A 1 85 ? -18.625 1.617 -11.133 1 98.19 85 PRO A N 1
ATOM 704 C CA . PRO A 1 85 ? -18.547 3.061 -10.898 1 98.19 85 PRO A CA 1
ATOM 705 C C . PRO A 1 85 ? -18.938 3.453 -9.477 1 98.19 85 PRO A C 1
ATOM 707 O O . PRO A 1 85 ? -19.547 4.512 -9.266 1 98.19 85 PRO A O 1
ATOM 710 N N . ALA A 1 86 ? -18.672 2.607 -8.523 1 98.38 86 ALA A N 1
ATOM 711 C CA . ALA A 1 86 ? -19.031 2.896 -7.137 1 98.38 86 ALA A CA 1
ATOM 712 C C . ALA A 1 86 ? -18.344 4.16 -6.637 1 98.38 86 ALA A C 1
ATOM 714 O O . ALA A 1 86 ? -17.344 4.59 -7.215 1 98.38 86 ALA A O 1
ATOM 715 N N . VAL A 1 87 ? -18.953 4.789 -5.652 1 98.75 87 VAL A N 1
ATOM 716 C CA . VAL A 1 87 ? -18.359 5.941 -4.984 1 98.75 87 VAL A CA 1
ATOM 717 C C . VAL A 1 87 ? -17.734 5.5 -3.666 1 98.75 87 VAL A C 1
ATOM 719 O O . VAL A 1 87 ? -18.391 4.91 -2.814 1 98.75 87 VAL A O 1
ATOM 722 N N . ALA A 1 88 ? -16.422 5.766 -3.533 1 98.81 88 ALA A N 1
ATOM 723 C CA . ALA A 1 88 ? -15.688 5.488 -2.297 1 98.81 88 ALA A CA 1
ATOM 724 C C . ALA A 1 88 ? -15.875 6.621 -1.29 1 98.81 88 ALA A C 1
ATOM 726 O O . ALA A 1 88 ? -15.742 7.797 -1.64 1 98.81 88 ALA A O 1
ATOM 727 N N . GLU A 1 89 ? -16.203 6.25 -0.085 1 98.88 89 GLU A N 1
ATOM 728 C CA . GLU A 1 89 ? -16.156 7.176 1.042 1 98.88 89 GLU A CA 1
ATOM 729 C C . GLU A 1 89 ? -14.961 6.898 1.94 1 98.88 89 GLU A C 1
ATOM 731 O O . GLU A 1 89 ? -14.906 5.871 2.617 1 98.88 89 GLU A O 1
ATOM 736 N N . LEU A 1 90 ? -14.062 7.812 1.938 1 98.88 90 LEU A N 1
ATOM 737 C CA . LEU A 1 90 ? -12.859 7.676 2.744 1 98.88 90 LEU A CA 1
ATOM 738 C C . LEU A 1 90 ? -13.031 8.344 4.105 1 98.88 90 LEU A C 1
ATOM 740 O O . LEU A 1 90 ? -13.719 9.359 4.215 1 98.88 90 LEU A O 1
ATOM 744 N N . ALA A 1 91 ? -12.398 7.707 5.051 1 98.88 91 ALA A N 1
ATOM 745 C CA . ALA A 1 91 ? -12.43 8.234 6.414 1 98.88 91 ALA A CA 1
ATOM 746 C C . ALA A 1 91 ? -11.031 8.273 7.02 1 98.88 91 ALA A C 1
ATOM 748 O O . ALA A 1 91 ? -10.18 7.449 6.684 1 98.88 91 ALA A O 1
ATOM 749 N N . LEU A 1 92 ? -10.867 9.219 7.914 1 98.88 92 LEU A N 1
ATOM 750 C CA . LEU A 1 92 ? -9.531 9.484 8.422 1 98.88 92 LEU A CA 1
ATOM 751 C C . LEU A 1 92 ? -9.57 9.758 9.922 1 98.88 92 LEU A C 1
ATOM 753 O O . LEU A 1 92 ? -10.445 10.477 10.406 1 98.88 92 LEU A O 1
ATOM 757 N N . ARG A 1 93 ? -8.664 9.141 10.617 1 98.69 93 ARG A N 1
ATOM 758 C CA . ARG A 1 93 ? -8.383 9.453 12.016 1 98.69 93 ARG A CA 1
ATOM 759 C C . ARG A 1 93 ? -6.891 9.352 12.312 1 98.69 93 ARG A C 1
ATOM 761 O O . ARG A 1 93 ? -6.105 8.977 11.445 1 98.69 93 ARG A O 1
ATOM 768 N N . VAL A 1 94 ? -6.508 9.797 13.484 1 98.56 94 VAL A N 1
ATOM 769 C CA . VAL A 1 94 ? -5.141 9.641 13.961 1 98.56 94 VAL A CA 1
ATOM 770 C C . VAL A 1 94 ? -5.117 8.703 15.164 1 98.56 94 VAL A C 1
ATOM 772 O O . VAL A 1 94 ? -5.797 8.953 16.172 1 98.56 94 VAL A O 1
ATOM 775 N N . ASN A 1 95 ? -4.324 7.676 14.984 1 97.69 95 ASN A N 1
ATOM 776 C CA . ASN A 1 95 ? -4.195 6.699 16.062 1 97.69 95 ASN A CA 1
ATOM 777 C C . ASN A 1 95 ? -3.098 7.09 17.047 1 97.69 95 ASN A C 1
ATOM 779 O O . ASN A 1 95 ? -3.18 6.773 18.234 1 97.69 95 ASN A O 1
ATOM 783 N N . LYS A 1 96 ? -2.062 7.676 16.562 1 97.19 96 LYS A N 1
ATOM 784 C CA . LYS A 1 96 ? -0.924 8.102 17.375 1 97.19 96 LYS A CA 1
ATOM 785 C C . LYS A 1 96 ? -0.337 9.406 16.859 1 97.19 96 LYS A C 1
ATOM 787 O O . LYS A 1 96 ? -0.073 9.547 15.656 1 97.19 96 LYS A O 1
ATOM 792 N N . LEU A 1 97 ? -0.172 10.266 17.75 1 97.06 97 LEU A N 1
ATOM 793 C CA . LEU A 1 97 ? 0.478 11.531 17.438 1 97.06 97 LEU A CA 1
ATOM 794 C C . LEU A 1 97 ? 1.713 11.742 18.312 1 97.06 97 LEU A C 1
ATOM 796 O O . LEU A 1 97 ? 1.597 12 19.516 1 97.06 97 LEU A O 1
ATOM 800 N N . GLY A 1 98 ? 2.842 11.578 17.703 1 95.12 98 GLY A N 1
ATOM 801 C CA . GLY A 1 98 ? 4.102 11.805 18.391 1 95.12 98 GLY A CA 1
ATOM 802 C C . GLY A 1 98 ? 4.613 13.227 18.25 1 95.12 98 GLY A C 1
ATOM 803 O O . GLY A 1 98 ? 3.867 14.125 17.844 1 95.12 98 GLY A O 1
ATOM 804 N N . ARG A 1 99 ? 5.906 13.367 18.656 1 94.62 99 ARG A N 1
ATOM 805 C CA . ARG A 1 99 ? 6.531 14.68 18.547 1 94.62 99 ARG A CA 1
ATOM 806 C C . ARG A 1 99 ? 6.77 15.055 17.078 1 94.62 99 ARG A C 1
ATOM 808 O O . ARG A 1 99 ? 6.453 16.172 16.656 1 94.62 99 ARG A O 1
ATOM 815 N N . SER A 1 100 ? 7.332 14.062 16.344 1 95.19 100 SER A N 1
ATOM 816 C CA . SER A 1 100 ? 7.652 14.32 14.945 1 95.19 100 SER A CA 1
ATOM 817 C C . SER A 1 100 ? 7.02 13.273 14.031 1 95.19 100 SER A C 1
ATOM 819 O O . SER A 1 100 ? 7.41 13.148 12.867 1 95.19 100 SER A O 1
ATOM 821 N N . SER A 1 101 ? 6.094 12.492 14.609 1 96.56 101 SER A N 1
ATOM 822 C CA . SER A 1 101 ? 5.504 11.422 13.82 1 96.56 101 SER A CA 1
ATOM 823 C C . SER A 1 101 ? 3.996 11.344 14.023 1 96.56 101 SER A C 1
ATOM 825 O O . SER A 1 101 ? 3.48 11.812 15.047 1 96.56 101 SER A O 1
ATOM 827 N N . VAL A 1 102 ? 3.359 10.805 13.062 1 97.31 102 VAL A N 1
ATOM 828 C CA . VAL A 1 102 ? 1.919 10.594 13.133 1 97.31 102 VAL A CA 1
ATOM 829 C C . VAL A 1 102 ? 1.565 9.242 12.516 1 97.31 102 VAL A C 1
ATOM 831 O O . VAL A 1 102 ? 2.117 8.867 11.477 1 97.31 102 VAL A O 1
ATOM 834 N N . THR A 1 103 ? 0.708 8.477 13.141 1 98.19 103 THR A N 1
ATOM 835 C CA . THR A 1 103 ? 0.091 7.273 12.602 1 98.19 103 THR A CA 1
ATOM 836 C C . THR A 1 103 ? -1.379 7.516 12.273 1 98.19 103 THR A C 1
ATOM 838 O O . THR A 1 103 ? -2.209 7.641 13.18 1 98.19 103 THR A O 1
ATOM 841 N N . TYR A 1 104 ? -1.636 7.551 10.984 1 98.62 104 TYR A N 1
ATOM 842 C CA . TYR A 1 104 ? -3.01 7.688 10.523 1 98.62 104 TYR A CA 1
ATOM 843 C C . TYR A 1 104 ? -3.68 6.324 10.391 1 98.62 104 TYR A C 1
ATOM 845 O O . TYR A 1 104 ? -3.018 5.328 10.086 1 98.62 104 TYR A O 1
ATOM 853 N N . GLU A 1 105 ? -4.957 6.293 10.648 1 98.75 105 GLU A N 1
ATOM 854 C CA . GLU A 1 105 ? -5.82 5.223 10.156 1 98.75 105 GLU A CA 1
ATOM 855 C C . GLU A 1 105 ? -6.812 5.742 9.125 1 98.75 105 GLU A C 1
ATOM 857 O O . GLU A 1 105 ? -7.477 6.758 9.344 1 98.75 105 GLU A O 1
ATOM 862 N N . THR A 1 106 ? -6.82 5.113 8 1 98.81 106 THR A N 1
ATOM 863 C CA . THR A 1 106 ? -7.781 5.406 6.941 1 98.81 106 THR A CA 1
ATOM 864 C C . THR A 1 106 ? -8.727 4.23 6.734 1 98.81 106 THR A C 1
ATOM 866 O O . THR A 1 106 ? -8.359 3.076 6.961 1 98.81 106 THR A O 1
ATOM 869 N N . ALA A 1 107 ? -9.906 4.547 6.383 1 98.88 107 ALA A N 1
ATOM 870 C CA . ALA A 1 107 ? -10.883 3.525 6.016 1 98.88 107 ALA A CA 1
ATOM 871 C C . ALA A 1 107 ? -11.586 3.877 4.707 1 98.88 107 ALA A C 1
ATOM 873 O O . ALA A 1 107 ? -11.773 5.055 4.395 1 98.88 107 ALA A O 1
ATOM 874 N N . LEU A 1 108 ? -11.875 2.869 3.988 1 98.94 108 LEU A N 1
ATOM 875 C CA . LEU A 1 108 ? -12.68 3.033 2.783 1 98.94 108 LEU A CA 1
ATOM 876 C C . LEU A 1 108 ? -14.016 2.316 2.922 1 98.94 108 LEU A C 1
ATOM 878 O O . LEU A 1 108 ? -14.055 1.108 3.164 1 98.94 108 LEU A O 1
ATOM 882 N N . PHE A 1 109 ? -15.062 3.059 2.816 1 98.88 109 PHE A N 1
ATOM 883 C CA . PHE A 1 109 ? -16.422 2.562 2.68 1 98.88 109 PHE A CA 1
ATOM 884 C C . PHE A 1 109 ? -16.938 2.773 1.26 1 98.88 109 PHE A C 1
ATOM 886 O O . PHE A 1 109 ? -16.391 3.582 0.509 1 98.88 109 PHE A O 1
ATOM 893 N N . GLU A 1 110 ? -17.875 1.964 0.928 1 98.75 110 GLU A N 1
ATOM 894 C CA . GLU A 1 110 ? -18.672 2.234 -0.267 1 98.75 110 GLU A CA 1
ATOM 895 C C . GLU A 1 110 ? -19.938 3.014 0.076 1 98.75 110 GLU A C 1
ATOM 897 O O . GLU A 1 110 ? -20.656 2.66 1.014 1 98.75 110 GLU A O 1
ATOM 902 N N . LYS A 1 111 ? -20.094 4.125 -0.68 1 98.44 111 LYS A N 1
ATOM 903 C CA . LYS A 1 111 ? -21.297 4.918 -0.413 1 98.44 111 LYS A CA 1
ATOM 904 C C . LYS A 1 111 ? -22.547 4.043 -0.425 1 98.44 111 LYS A C 1
ATOM 906 O O . LYS A 1 111 ? -22.766 3.275 -1.364 1 98.44 111 LYS A O 1
ATOM 911 N N . GLY A 1 112 ? -23.312 4.094 0.618 1 97.19 112 GLY A N 1
ATOM 912 C CA . GLY A 1 112 ? -24.547 3.332 0.735 1 97.19 112 GLY A CA 1
ATOM 913 C C . GLY A 1 112 ? -24.344 1.959 1.345 1 97.19 112 GLY A C 1
ATOM 914 O O . GLY A 1 112 ? -25.312 1.203 1.516 1 97.19 112 GLY A O 1
ATOM 915 N N . VAL A 1 113 ? -23.172 1.571 1.645 1 97.94 113 VAL A N 1
ATOM 916 C CA . VAL A 1 113 ? -22.859 0.286 2.256 1 97.94 113 VAL A CA 1
ATOM 917 C C . VAL A 1 113 ? -22.25 0.508 3.639 1 97.94 113 VAL A C 1
ATOM 919 O O . VAL A 1 113 ? -21.312 1.293 3.793 1 97.94 113 VAL A O 1
ATOM 922 N N . ASP A 1 114 ? -22.688 -0.126 4.637 1 97.69 114 ASP A N 1
ATOM 923 C CA . ASP A 1 114 ? -22.297 0.147 6.02 1 97.69 114 ASP A CA 1
ATOM 924 C C . ASP A 1 114 ? -20.938 -0.461 6.344 1 97.69 114 ASP A C 1
ATOM 926 O O . ASP A 1 114 ? -20.141 0.147 7.055 1 97.69 114 ASP A O 1
ATOM 930 N N . GLU A 1 115 ? -20.703 -1.63 5.797 1 98.25 115 GLU A N 1
ATOM 931 C CA . GLU A 1 115 ? -19.5 -2.369 6.176 1 98.25 115 GLU A CA 1
ATOM 932 C C . GLU A 1 115 ? -18.25 -1.741 5.566 1 98.25 115 GLU A C 1
ATOM 934 O O . GLU A 1 115 ? -18.266 -1.315 4.41 1 98.25 115 GLU A O 1
ATOM 939 N N . VAL A 1 116 ? -17.219 -1.673 6.332 1 98.88 116 VAL A N 1
ATOM 940 C CA . VAL A 1 116 ? -15.938 -1.154 5.848 1 98.88 116 VAL A CA 1
ATOM 941 C C . VAL A 1 116 ? -15.344 -2.115 4.82 1 98.88 116 VAL A C 1
ATOM 943 O O . VAL A 1 116 ? -15.438 -3.334 4.977 1 98.88 116 VAL A O 1
ATOM 946 N N . LYS A 1 117 ? -14.75 -1.578 3.762 1 98.75 117 LYS A N 1
ATOM 947 C CA . LYS A 1 117 ? -14.164 -2.391 2.701 1 98.75 117 LYS A CA 1
ATOM 948 C C . LYS A 1 117 ? -12.672 -2.631 2.951 1 98.75 117 LYS A C 1
ATOM 950 O O . LYS A 1 117 ? -12.141 -3.678 2.58 1 98.75 117 LYS A O 1
ATOM 955 N N . ALA A 1 118 ? -12.008 -1.694 3.523 1 98.88 118 ALA A N 1
ATOM 956 C CA . ALA A 1 118 ? -10.578 -1.771 3.82 1 98.88 118 ALA A CA 1
ATOM 957 C C . ALA A 1 118 ? -10.188 -0.764 4.898 1 98.88 118 ALA A C 1
ATOM 959 O O . ALA A 1 118 ? -10.812 0.291 5.027 1 98.88 118 ALA A O 1
ATOM 960 N N . VAL A 1 119 ? -9.156 -1.095 5.652 1 98.88 119 VAL A N 1
ATOM 961 C CA . VAL A 1 119 ? -8.586 -0.2 6.652 1 98.88 119 VAL A CA 1
ATOM 962 C C . VAL A 1 119 ? -7.066 -0.138 6.48 1 98.88 119 VAL A C 1
ATOM 964 O O . VAL A 1 119 ? -6.406 -1.173 6.379 1 98.88 119 VAL A O 1
ATOM 967 N N . GLY A 1 120 ? -6.625 1.055 6.375 1 98.5 120 GLY A N 1
ATOM 968 C CA . GLY A 1 120 ? -5.203 1.272 6.172 1 98.5 120 GLY A CA 1
ATOM 969 C C . GLY A 1 120 ? -4.547 2.041 7.305 1 98.5 120 GLY A C 1
ATOM 970 O O . GLY A 1 120 ? -5.195 2.863 7.957 1 98.5 120 GLY A O 1
ATOM 971 N N . GLU A 1 121 ? -3.309 1.763 7.516 1 98.25 121 GLU A N 1
ATOM 972 C CA . GLU A 1 121 ? -2.426 2.543 8.383 1 98.25 121 GLU A CA 1
ATOM 973 C C . GLU A 1 121 ? -1.338 3.242 7.57 1 98.25 121 GLU A C 1
ATOM 975 O O . GLU A 1 121 ? -0.779 2.658 6.637 1 98.25 121 GLU A O 1
ATOM 980 N N . PHE A 1 122 ? -1.065 4.379 7.906 1 98.56 122 PHE A N 1
ATOM 981 C CA . PHE A 1 122 ? -0.083 5.227 7.246 1 98.56 122 PHE A CA 1
ATOM 982 C C . PHE A 1 122 ? 0.753 5.988 8.266 1 98.56 122 PHE A C 1
ATOM 984 O O . PHE A 1 122 ? 0.23 6.824 9.008 1 98.56 122 PHE A O 1
ATOM 991 N N . VAL A 1 123 ? 2.062 5.734 8.273 1 98.31 123 VAL A N 1
ATOM 992 C CA . VAL A 1 123 ? 2.932 6.375 9.258 1 98.31 123 VAL A CA 1
ATOM 993 C C . VAL A 1 123 ? 3.82 7.406 8.562 1 98.31 123 VAL A C 1
ATOM 995 O O . VAL A 1 123 ? 4.52 7.082 7.594 1 98.31 123 VAL A O 1
ATOM 998 N N . GLN A 1 124 ? 3.828 8.578 9.055 1 97.75 124 GLN A N 1
ATOM 999 C CA . GLN A 1 124 ? 4.691 9.648 8.57 1 97.75 124 GLN A CA 1
ATOM 1000 C C . GLN A 1 124 ? 5.629 10.148 9.672 1 97.75 124 GLN A C 1
ATOM 1002 O O . GLN A 1 124 ? 5.223 10.273 10.828 1 97.75 124 GLN A O 1
ATOM 1007 N N . VAL A 1 125 ? 6.773 10.375 9.281 1 96.81 125 VAL A N 1
ATOM 1008 C CA . VAL A 1 125 ? 7.734 11.109 10.094 1 96.81 125 VAL A CA 1
ATOM 1009 C C . VAL A 1 125 ? 8.047 12.453 9.445 1 96.81 125 VAL A C 1
ATOM 1011 O O . VAL A 1 125 ? 8.422 12.516 8.273 1 96.81 125 VAL A O 1
ATOM 1014 N N . TYR A 1 126 ? 7.855 13.477 10.148 1 96.31 126 TYR A N 1
ATOM 1015 C CA . TYR A 1 126 ? 8.094 14.805 9.578 1 96.31 126 TYR A CA 1
ATOM 1016 C C . TYR A 1 126 ? 9.578 15.133 9.586 1 96.31 126 TYR A C 1
ATOM 1018 O O . TYR A 1 126 ? 10.258 14.977 10.602 1 96.31 126 TYR A O 1
ATOM 1026 N N . VAL A 1 127 ? 9.984 15.633 8.43 1 95 127 VAL A N 1
ATOM 1027 C CA . VAL A 1 127 ? 11.398 15.922 8.227 1 95 127 VAL A CA 1
ATOM 1028 C C . VAL A 1 127 ? 11.562 17.328 7.633 1 95 127 VAL A C 1
ATOM 1030 O O . VAL A 1 127 ? 10.602 17.891 7.113 1 95 127 VAL A O 1
ATOM 1033 N N . ASP A 1 128 ? 12.82 17.766 7.832 1 93.75 128 ASP A N 1
ATOM 1034 C CA . ASP A 1 128 ? 13.211 19.016 7.176 1 93.75 128 ASP A CA 1
ATOM 1035 C C . ASP A 1 128 ? 13.391 18.812 5.672 1 93.75 128 ASP A C 1
ATOM 1037 O O . ASP A 1 128 ? 14.094 17.891 5.246 1 93.75 128 ASP A O 1
ATOM 1041 N N . ARG A 1 129 ? 12.75 19.672 4.906 1 90.44 129 ARG A N 1
ATOM 1042 C CA . ARG A 1 129 ? 12.758 19.484 3.457 1 90.44 129 ARG A CA 1
ATOM 1043 C C . ARG A 1 129 ? 14.18 19.547 2.904 1 90.44 129 ARG A C 1
ATOM 1045 O O . ARG A 1 129 ? 14.523 18.812 1.983 1 90.44 129 ARG A O 1
ATOM 1052 N N . GLU A 1 130 ? 15.031 20.375 3.43 1 90.12 130 GLU A N 1
ATOM 1053 C CA . GLU A 1 130 ? 16.375 20.609 2.912 1 90.12 130 GLU A CA 1
ATOM 1054 C C . GLU A 1 130 ? 17.312 19.469 3.291 1 90.12 130 GLU A C 1
ATOM 1056 O O . GLU A 1 130 ? 18.172 19.062 2.494 1 90.12 130 GLU A O 1
ATOM 1061 N N . THR A 1 131 ? 17.109 18.938 4.434 1 90.25 131 THR A N 1
ATOM 1062 C CA . THR A 1 131 ? 18.094 17.984 4.938 1 90.25 131 THR A CA 1
ATOM 1063 C C . THR A 1 131 ? 17.516 16.562 4.93 1 90.25 131 THR A C 1
ATOM 1065 O O . THR A 1 131 ? 18.25 15.594 5.07 1 90.25 131 THR A O 1
ATOM 1068 N N . ASN A 1 132 ? 16.203 16.438 4.891 1 88.56 132 ASN A N 1
ATOM 1069 C CA . ASN A 1 132 ? 15.492 15.172 4.988 1 88.56 132 ASN A CA 1
ATOM 1070 C C . ASN A 1 132 ? 15.711 14.5 6.344 1 88.56 132 ASN A C 1
ATOM 1072 O O . ASN A 1 132 ? 15.641 13.281 6.453 1 88.56 132 ASN A O 1
ATOM 1076 N N . ARG A 1 133 ? 16.062 15.336 7.289 1 91 133 ARG A N 1
ATOM 1077 C CA . ARG A 1 133 ? 16.266 14.828 8.641 1 91 133 ARG A CA 1
ATOM 1078 C C . ARG A 1 133 ? 15.078 15.148 9.539 1 91 133 ARG A C 1
ATOM 1080 O O . ARG A 1 133 ? 14.383 16.141 9.32 1 91 133 ARG A O 1
ATOM 1087 N N . PRO A 1 134 ? 14.883 14.234 10.5 1 90.25 134 PRO A N 1
ATOM 1088 C CA . PRO A 1 134 ? 13.789 14.523 11.43 1 90.25 134 PRO A CA 1
ATOM 1089 C C . PRO A 1 134 ? 13.922 15.883 12.102 1 90.25 134 PRO A C 1
ATOM 1091 O O . PRO A 1 134 ? 15.039 16.344 12.367 1 90.25 134 PRO A O 1
ATOM 1094 N N . LEU A 1 135 ? 12.82 16.5 12.352 1 89.69 135 LEU A N 1
ATOM 1095 C CA . LEU A 1 135 ? 12.797 17.828 12.977 1 89.69 135 LEU A CA 1
ATOM 1096 C C . LEU A 1 135 ? 13.141 17.719 14.461 1 89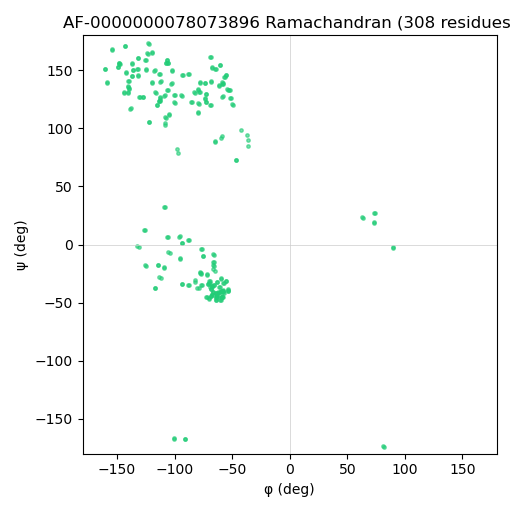.69 135 LEU A C 1
ATOM 1098 O O . LEU A 1 135 ? 12.484 17 15.211 1 89.69 135 LEU A O 1
ATOM 1102 N N . LYS A 1 136 ? 14.086 18.422 14.906 1 85.25 136 LYS A N 1
ATOM 1103 C CA . LYS A 1 136 ? 14.516 18.406 16.297 1 85.25 136 LYS A CA 1
ATOM 1104 C C . LYS A 1 136 ? 13.461 19.031 17.203 1 85.25 136 LYS A C 1
ATOM 1106 O O . LYS A 1 136 ? 13.281 18.594 18.344 1 85.25 136 LYS A O 1
ATOM 1111 N N . ASP A 1 137 ? 12.789 20.016 16.641 1 88.38 137 ASP A N 1
ATOM 1112 C CA . ASP A 1 137 ? 11.82 20.734 17.469 1 88.38 137 ASP A CA 1
ATOM 1113 C C . ASP A 1 137 ? 10.414 20.172 17.281 1 88.38 137 ASP A C 1
ATOM 1115 O O . ASP A 1 137 ? 9.453 20.703 17.812 1 88.38 137 ASP A O 1
ATOM 1119 N N . GLY A 1 138 ? 10.328 19.125 16.578 1 91.38 138 GLY A N 1
ATOM 1120 C CA . GLY A 1 138 ? 9.039 18.5 16.359 1 91.38 138 GLY A CA 1
ATOM 1121 C C . GLY A 1 138 ? 8.227 19.172 15.266 1 91.38 138 GLY A C 1
ATOM 1122 O O . GLY A 1 138 ? 8.742 20.016 14.531 1 91.38 138 GLY A O 1
ATOM 1123 N N . MET A 1 139 ? 6.992 18.703 15.148 1 92.44 139 MET A N 1
ATOM 1124 C CA . MET A 1 139 ? 6.105 19.234 14.117 1 92.44 139 MET A CA 1
ATOM 1125 C C . MET A 1 139 ? 5.734 20.688 14.414 1 92.44 139 MET A C 1
ATOM 1127 O O . MET A 1 139 ? 5.688 21.094 15.578 1 92.44 139 MET A O 1
ATOM 1131 N N . ALA A 1 140 ? 5.465 21.391 13.32 1 92.25 140 ALA A N 1
ATOM 1132 C CA . ALA A 1 140 ? 4.965 22.75 13.492 1 92.25 140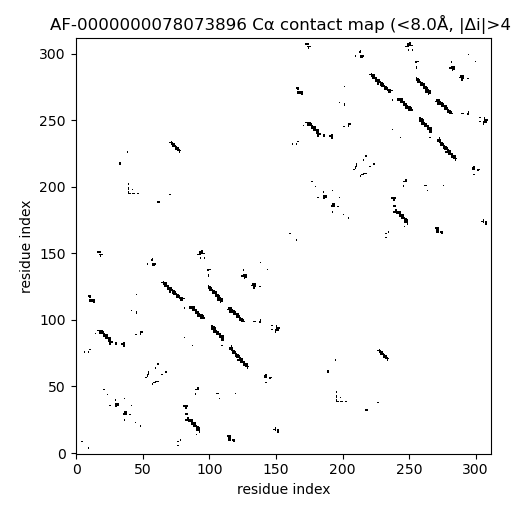 ALA A CA 1
ATOM 1133 C C . ALA A 1 140 ? 3.697 22.766 14.344 1 92.25 140 ALA A C 1
ATOM 1135 O O . ALA A 1 140 ? 2.861 21.859 14.234 1 92.25 140 ALA A O 1
ATOM 1136 N N . GLN A 1 141 ? 3.543 23.781 15.148 1 92.38 141 GLN A N 1
ATOM 1137 C CA . GLN A 1 141 ? 2.424 23.875 16.078 1 92.38 141 GLN A CA 1
ATOM 1138 C C . GLN A 1 141 ? 1.089 23.828 15.344 1 92.38 141 GLN A C 1
ATOM 1140 O O . GLN A 1 141 ? 0.14 23.203 15.805 1 92.38 141 GLN A O 1
ATOM 1145 N N . THR A 1 142 ? 1.023 24.594 14.273 1 93.06 142 THR A N 1
ATOM 1146 C CA . THR A 1 142 ? -0.213 24.609 13.5 1 93.06 142 THR A CA 1
ATOM 1147 C C . THR A 1 142 ? -0.578 23.203 13.023 1 93.06 142 THR A C 1
ATOM 1149 O O . THR A 1 142 ? -1.746 22.812 13.062 1 93.06 142 THR A O 1
ATOM 1152 N N . LEU A 1 143 ? 0.363 22.469 12.594 1 95.44 143 LEU A N 1
ATOM 1153 C CA . LEU A 1 143 ? 0.166 21.094 12.156 1 95.44 143 LEU A CA 1
ATOM 1154 C C . LEU A 1 143 ? -0.305 20.203 13.312 1 95.44 143 LEU A C 1
ATOM 1156 O O . LEU A 1 143 ? -1.298 19.484 13.188 1 95.44 143 LEU A O 1
ATOM 1160 N N . ARG A 1 144 ? 0.302 20.344 14.391 1 95.5 144 ARG A N 1
ATOM 1161 C CA . ARG A 1 144 ? -0.012 19.516 15.547 1 95.5 144 ARG A CA 1
ATOM 1162 C C . ARG A 1 144 ? -1.438 19.766 16.031 1 95.5 144 ARG A C 1
ATOM 1164 O O . ARG A 1 144 ? -2.189 18.828 16.281 1 95.5 144 ARG A O 1
ATOM 1171 N N . VAL A 1 145 ? -1.791 20.984 16.172 1 96.81 145 VAL A N 1
ATOM 1172 C CA . VAL A 1 145 ? -3.102 21.375 16.688 1 96.81 145 VAL A CA 1
ATOM 1173 C C . VAL A 1 145 ? -4.195 20.812 15.789 1 96.81 145 VAL A C 1
ATOM 1175 O O . VAL A 1 145 ? -5.199 20.281 16.281 1 96.81 145 VAL A O 1
ATOM 1178 N N . GLU A 1 146 ? -3.992 20.953 14.492 1 97.69 146 GLU A N 1
ATOM 1179 C CA . GLU A 1 146 ? -5 20.484 13.555 1 97.69 146 GLU A CA 1
ATOM 1180 C C . GLU A 1 146 ? -5.066 18.953 13.547 1 97.69 146 GLU A C 1
ATOM 1182 O O . GLU A 1 146 ? -6.152 18.375 13.453 1 97.69 146 GLU A O 1
ATOM 1187 N N . LEU A 1 147 ? -3.914 18.281 13.68 1 97.81 147 LEU A N 1
ATOM 1188 C CA . LEU A 1 147 ? -3.893 16.828 13.703 1 97.81 147 LEU A CA 1
ATOM 1189 C C . LEU A 1 147 ? -4.523 16.297 14.984 1 97.81 147 LEU A C 1
ATOM 1191 O O . LEU A 1 147 ? -5.125 15.211 14.977 1 97.81 147 LEU A O 1
ATOM 1195 N N . GLU A 1 148 ? -4.422 17 16.047 1 97.69 148 GLU A N 1
ATOM 1196 C CA . GLU A 1 148 ? -5.016 16.594 17.328 1 97.69 148 GLU A CA 1
ATOM 1197 C C . GLU A 1 148 ? -6.527 16.438 17.203 1 97.69 148 GLU A C 1
ATOM 1199 O O . GLU A 1 148 ? -7.125 15.609 17.891 1 97.69 148 GLU A O 1
ATOM 1204 N N . LYS A 1 149 ? -7.098 17.203 16.297 1 98 149 LYS A N 1
ATOM 1205 C CA . LYS A 1 149 ? -8.539 17.125 16.094 1 98 149 LYS A CA 1
ATOM 1206 C C . LYS A 1 149 ? -8.938 15.773 15.516 1 98 149 LYS A C 1
ATOM 1208 O O . LYS A 1 149 ? -10.109 15.383 15.57 1 98 149 LYS A O 1
ATOM 1213 N N . LEU A 1 150 ? -7.977 15.031 14.945 1 98.25 150 LEU A N 1
ATOM 1214 C CA . LEU A 1 150 ? -8.242 13.734 14.32 1 98.25 150 LEU A CA 1
ATOM 1215 C C . LEU A 1 150 ? -7.973 12.594 15.297 1 98.25 150 LEU A C 1
ATOM 1217 O O . LEU A 1 150 ? -8.258 11.438 14.992 1 98.25 150 LEU A O 1
ATOM 1221 N N . VAL A 1 151 ? -7.336 12.859 16.422 1 97.19 151 VAL A N 1
ATOM 1222 C CA . VAL A 1 151 ? -6.961 11.82 17.375 1 97.19 151 VAL A CA 1
ATOM 1223 C C . VAL A 1 151 ? -8.211 11.234 18.016 1 97.19 151 VAL A C 1
ATOM 1225 O O . VAL A 1 151 ? -9.078 11.969 18.484 1 97.19 151 VAL A O 1
ATOM 1228 N N . VAL A 1 152 ? -8.391 9.969 17.844 1 88.81 152 VAL A N 1
ATOM 1229 C CA . VAL A 1 152 ? -9.531 9.281 18.438 1 88.81 152 VAL A CA 1
ATOM 1230 C C . VAL A 1 152 ? -9.109 8.609 19.734 1 88.81 152 VAL A C 1
ATOM 1232 O O . VAL A 1 152 ? -8 8.07 19.828 1 88.81 152 VAL A O 1
ATOM 1235 N N . VAL A 1 153 ? -9.008 9.109 20.828 1 70.38 153 VAL A N 1
ATOM 1236 C CA . VAL A 1 153 ? -8.578 8.648 22.156 1 70.38 153 VAL A CA 1
ATOM 1237 C C . VAL A 1 153 ? -9.141 7.254 22.422 1 70.38 153 VAL A C 1
ATOM 1239 O O . VAL A 1 153 ? -10.305 6.98 22.141 1 70.38 153 VAL A O 1
ATOM 1242 N N . LYS A 1 154 ? -8.305 6.059 22.219 1 55.44 154 LYS A N 1
ATOM 1243 C CA . LYS A 1 154 ? -8.883 4.91 22.906 1 55.44 154 LYS A CA 1
ATOM 1244 C C . LYS A 1 154 ? -9.008 5.172 24.406 1 55.44 154 LYS A C 1
ATOM 1246 O O . LYS A 1 154 ? -8.016 5.484 25.078 1 55.44 154 LYS A O 1
ATOM 1251 N N . PRO A 1 155 ? -10.086 5.625 24.844 1 44.25 155 PRO A N 1
ATOM 1252 C CA . PRO A 1 155 ? -10.211 5.742 26.297 1 44.25 155 PRO A CA 1
ATOM 1253 C C . PRO A 1 155 ? -9.523 4.602 27.047 1 44.25 155 PRO A C 1
ATOM 1255 O O . PRO A 1 155 ? -9.68 3.434 26.672 1 44.25 155 PRO A O 1
ATOM 1258 N N . LYS A 1 156 ? -8.195 4.809 27.25 1 36.41 156 LYS A N 1
ATOM 1259 C CA . LYS A 1 156 ? -7.988 3.959 28.422 1 36.41 156 LYS A CA 1
ATOM 1260 C C . LYS A 1 156 ? -8.922 4.359 29.562 1 36.41 156 LYS A C 1
ATOM 1262 O O . LYS A 1 156 ? -9.203 5.547 29.75 1 36.41 156 LYS A O 1
ATOM 1267 N N . MET B 1 1 ? 5.824 -19.203 16.234 1 32.31 1 MET B N 1
ATOM 1268 C CA . MET B 1 1 ? 5.43 -17.812 16.453 1 32.31 1 MET B CA 1
ATOM 1269 C C . MET B 1 1 ? 5.793 -16.953 15.25 1 32.31 1 MET B C 1
ATOM 1271 O O . MET B 1 1 ? 6.961 -16.875 14.859 1 32.31 1 MET B O 1
ATOM 1275 N N . SER B 1 2 ? 5.105 -16.922 14.172 1 44.78 2 SER B N 1
ATOM 1276 C CA . SER B 1 2 ? 5.422 -16.391 12.844 1 44.78 2 SER B CA 1
ATOM 1277 C C . SER B 1 2 ? 6.035 -15 12.938 1 44.78 2 SER B C 1
ATOM 1279 O O . SER B 1 2 ? 5.375 -14.047 13.367 1 44.78 2 SER B O 1
ATOM 1281 N N . THR B 1 3 ? 7.223 -14.844 13.367 1 56.78 3 THR B N 1
ATOM 1282 C CA . THR B 1 3 ? 7.945 -13.648 13.797 1 56.78 3 THR B CA 1
ATOM 1283 C C . THR B 1 3 ? 8.133 -12.688 12.625 1 56.78 3 THR B C 1
ATOM 1285 O O . THR B 1 3 ? 8.812 -13.016 11.648 1 56.78 3 THR B O 1
ATOM 1288 N N . LYS B 1 4 ? 7.164 -11.812 12.414 1 73.56 4 LYS B N 1
ATOM 1289 C CA . LYS B 1 4 ? 7.309 -10.75 11.43 1 73.56 4 LYS B CA 1
ATOM 1290 C C . LYS B 1 4 ? 8.625 -10 11.617 1 73.56 4 LYS B C 1
ATOM 1292 O O . LYS B 1 4 ? 8.969 -9.602 12.727 1 73.56 4 LYS B O 1
ATOM 1297 N N . SER B 1 5 ? 9.398 -10.055 10.539 1 88.62 5 SER B N 1
ATOM 1298 C CA . SER B 1 5 ? 10.656 -9.32 10.555 1 88.62 5 SER B CA 1
ATOM 1299 C C . SER B 1 5 ? 10.445 -7.848 10.898 1 88.62 5 SER B C 1
ATOM 1301 O O . SER B 1 5 ? 9.516 -7.219 10.383 1 88.62 5 SER B O 1
ATOM 1303 N N . SER B 1 6 ? 11.258 -7.332 11.789 1 92.38 6 SER B N 1
ATOM 1304 C CA . SER B 1 6 ? 11.219 -5.918 12.148 1 92.38 6 SER B CA 1
ATOM 1305 C C . SER B 1 6 ? 11.703 -5.043 11 1 92.38 6 SER B C 1
ATOM 1307 O O . SER B 1 6 ? 12.414 -5.516 10.109 1 92.38 6 SER B O 1
ATOM 1309 N N . PRO B 1 7 ? 11.344 -3.752 11.078 1 94.25 7 PRO B N 1
ATOM 1310 C CA . PRO B 1 7 ? 11.867 -2.84 10.055 1 94.25 7 PRO B CA 1
ATOM 1311 C C . PRO B 1 7 ? 13.398 -2.822 10.008 1 94.25 7 PRO B C 1
ATOM 1313 O O . PRO B 1 7 ? 13.984 -2.744 8.93 1 94.25 7 PRO B O 1
ATOM 1316 N N . ALA B 1 8 ? 14.008 -2.869 11.164 1 95.31 8 ALA B N 1
ATOM 1317 C CA . ALA B 1 8 ? 15.469 -2.887 11.203 1 95.31 8 ALA B CA 1
ATOM 1318 C C . ALA B 1 8 ? 16.031 -4.113 10.484 1 95.31 8 ALA B C 1
ATOM 1320 O O . ALA B 1 8 ? 17.031 -4.023 9.773 1 95.31 8 ALA B O 1
ATOM 1321 N N . GLU B 1 9 ? 15.43 -5.223 10.656 1 96.25 9 GLU B N 1
ATOM 1322 C CA . GLU B 1 9 ? 15.836 -6.441 9.969 1 96.25 9 GLU B CA 1
ATOM 1323 C C . GLU B 1 9 ? 15.57 -6.344 8.469 1 96.25 9 GLU B C 1
ATOM 1325 O O . GLU B 1 9 ? 16.406 -6.75 7.656 1 96.25 9 GLU B O 1
ATOM 1330 N N . LEU B 1 10 ? 14.453 -5.836 8.109 1 97.81 10 LEU B N 1
ATOM 1331 C CA . LEU B 1 10 ? 14.07 -5.715 6.707 1 97.81 10 LEU B CA 1
ATOM 1332 C C . LEU B 1 10 ? 15.023 -4.785 5.961 1 97.81 10 LEU B C 1
ATOM 1334 O O . LEU B 1 10 ? 15.297 -4.988 4.777 1 97.81 10 LEU B O 1
ATOM 1338 N N . LYS B 1 11 ? 15.523 -3.812 6.66 1 98 11 LYS B N 1
ATOM 1339 C CA . LYS B 1 11 ? 16.422 -2.834 6.055 1 98 11 LYS B CA 1
ATOM 1340 C C . LYS B 1 11 ? 17.734 -3.486 5.629 1 98 11 LYS B C 1
ATOM 1342 O O . LYS B 1 11 ? 18.5 -2.91 4.844 1 98 11 LYS B O 1
ATOM 1347 N N . THR B 1 12 ? 18.016 -4.672 6.098 1 98 12 THR B N 1
ATOM 1348 C CA . THR B 1 12 ? 19.281 -5.352 5.789 1 98 12 THR B CA 1
ATOM 1349 C C . THR B 1 12 ? 19.109 -6.27 4.582 1 98 12 THR B C 1
ATOM 1351 O O . THR B 1 12 ? 20.062 -6.945 4.176 1 98 12 THR B O 1
ATOM 1354 N N . ARG B 1 13 ? 17.984 -6.312 4.004 1 98.25 13 ARG B N 1
ATOM 1355 C CA . ARG B 1 13 ? 17.734 -7.184 2.863 1 98.25 13 ARG B CA 1
ATOM 1356 C C . ARG B 1 13 ? 18.688 -6.875 1.715 1 98.25 13 ARG B C 1
ATOM 1358 O O . ARG B 1 13 ? 18.969 -5.711 1.436 1 98.25 13 ARG B O 1
ATOM 1365 N N . LYS B 1 14 ? 19.141 -7.941 1.083 1 98.31 14 LYS B N 1
ATOM 1366 C CA . LYS B 1 14 ? 19.984 -7.891 -0.109 1 98.31 14 LYS B CA 1
ATOM 1367 C C . LYS B 1 14 ? 19.359 -8.664 -1.262 1 98.31 14 LYS B C 1
ATOM 1369 O O . LYS B 1 14 ? 18.438 -9.461 -1.054 1 98.31 14 LYS B O 1
ATOM 1374 N N . ARG B 1 15 ? 19.875 -8.414 -2.457 1 98.19 15 ARG B N 1
ATOM 1375 C CA . ARG B 1 15 ? 19.328 -9.055 -3.652 1 98.19 15 ARG B CA 1
ATOM 1376 C C . ARG B 1 15 ? 19.391 -10.57 -3.537 1 98.19 15 ARG B C 1
ATOM 1378 O O . ARG B 1 15 ? 18.469 -11.273 -3.965 1 98.19 15 ARG B O 1
ATOM 1385 N N . HIS B 1 16 ? 20.375 -11.102 -2.898 1 97.56 16 HIS B N 1
ATOM 1386 C CA . HIS B 1 16 ? 20.562 -12.547 -2.852 1 97.56 16 HIS B CA 1
ATOM 1387 C C . HIS B 1 16 ? 19.562 -13.195 -1.897 1 97.56 16 HIS B C 1
ATOM 1389 O O . HIS B 1 16 ? 19.484 -14.422 -1.801 1 97.56 16 HIS B O 1
ATOM 1395 N N . ASP B 1 17 ? 18.844 -12.406 -1.137 1 97.88 17 ASP B N 1
ATOM 1396 C CA . ASP B 1 17 ? 17.797 -12.93 -0.254 1 97.88 17 ASP B CA 1
ATOM 1397 C C . ASP B 1 17 ? 16.547 -13.297 -1.041 1 97.88 17 ASP B C 1
ATOM 1399 O O . ASP B 1 17 ? 15.586 -13.82 -0.476 1 97.88 17 ASP B O 1
ATOM 1403 N N . TYR B 1 18 ? 16.547 -13.031 -2.342 1 98.5 18 TYR B N 1
ATOM 1404 C CA . TYR B 1 18 ? 15.344 -13.195 -3.154 1 98.5 18 TYR B CA 1
ATOM 1405 C C . TYR B 1 18 ? 15.594 -14.148 -4.312 1 98.5 18 TYR B C 1
ATOM 1407 O O . TYR B 1 18 ? 16.734 -14.547 -4.562 1 98.5 18 TYR B O 1
ATOM 1415 N N . ARG B 1 19 ? 14.477 -14.469 -5.043 1 98.31 19 ARG B N 1
ATOM 1416 C CA . ARG B 1 19 ? 14.578 -15.578 -5.984 1 98.31 19 ARG B CA 1
ATOM 1417 C C . ARG B 1 19 ? 14.156 -15.148 -7.387 1 98.31 19 ARG B C 1
ATOM 1419 O O . ARG B 1 19 ? 14.43 -15.852 -8.367 1 98.31 19 ARG B O 1
ATOM 1426 N N . PHE B 1 20 ? 13.508 -14.141 -7.496 1 98.75 20 PHE B N 1
ATOM 1427 C CA . PHE B 1 20 ? 13 -13.664 -8.773 1 98.75 20 PHE B CA 1
ATOM 1428 C C . PHE B 1 20 ? 13.117 -12.148 -8.883 1 98.75 20 PHE B C 1
ATOM 1430 O O . PHE B 1 20 ? 12.867 -11.43 -7.914 1 98.75 20 PHE B O 1
ATOM 1437 N N . PHE B 1 21 ? 13.5 -11.648 -10.117 1 98.75 21 PHE B N 1
ATOM 1438 C CA . PHE B 1 21 ? 13.797 -10.227 -10.289 1 98.75 21 PHE B CA 1
ATOM 1439 C C . PHE B 1 21 ? 13.188 -9.703 -11.586 1 98.75 21 PHE B C 1
ATOM 1441 O O . PHE B 1 21 ? 13.148 -10.406 -12.594 1 98.75 21 PHE B O 1
ATOM 1448 N N . LEU B 1 22 ? 12.75 -8.492 -11.547 1 98.75 22 LEU B N 1
ATOM 1449 C CA . LEU B 1 22 ? 12.336 -7.727 -12.719 1 98.75 22 LEU B CA 1
ATOM 1450 C C . LEU B 1 22 ? 12.758 -6.266 -12.594 1 98.75 22 LEU B C 1
ATOM 1452 O O . LEU B 1 22 ? 12.742 -5.703 -11.492 1 98.75 22 LEU B O 1
ATOM 1456 N N . GLU B 1 23 ? 13.047 -5.695 -13.742 1 98.62 23 GLU B N 1
ATOM 1457 C CA . GLU B 1 23 ? 13.328 -4.262 -13.766 1 98.62 23 GLU B CA 1
ATOM 1458 C C . GLU B 1 23 ? 12.133 -3.473 -14.289 1 98.62 23 GLU B C 1
ATOM 1460 O O . GLU B 1 23 ? 11.461 -3.896 -15.234 1 98.62 23 GLU B O 1
ATOM 1465 N N . TYR B 1 24 ? 11.875 -2.318 -13.617 1 98.31 24 TYR B N 1
ATOM 1466 C CA . TYR B 1 24 ? 10.867 -1.358 -14.055 1 98.31 24 TYR B CA 1
ATOM 1467 C C . TYR B 1 24 ? 11.461 0.043 -14.156 1 98.31 24 TYR B C 1
ATOM 1469 O O . TYR B 1 24 ? 12 0.568 -13.18 1 98.31 24 TYR B O 1
ATOM 1477 N N . ARG B 1 25 ? 11.297 0.661 -15.312 1 98.06 25 ARG B N 1
ATOM 1478 C CA . ARG B 1 25 ? 11.695 2.061 -15.438 1 98.06 25 ARG B CA 1
ATOM 1479 C C . ARG B 1 25 ? 10.648 2.982 -14.812 1 98.06 25 ARG B C 1
ATOM 1481 O O . ARG B 1 25 ? 9.453 2.834 -15.062 1 98.06 25 ARG B O 1
ATOM 1488 N N . THR B 1 26 ? 11.164 3.887 -13.992 1 98.19 26 THR B N 1
ATOM 1489 C CA . THR B 1 26 ? 10.242 4.891 -13.477 1 98.19 26 THR B CA 1
ATOM 1490 C C . THR B 1 26 ? 9.703 5.758 -14.609 1 98.19 26 THR B C 1
ATOM 1492 O O . THR B 1 26 ? 10.359 5.926 -15.641 1 98.19 26 THR B O 1
ATOM 1495 N N . ARG B 1 27 ? 8.547 6.266 -14.461 1 98.06 27 ARG B N 1
ATOM 1496 C CA . ARG B 1 27 ? 7.922 7.176 -15.414 1 98.06 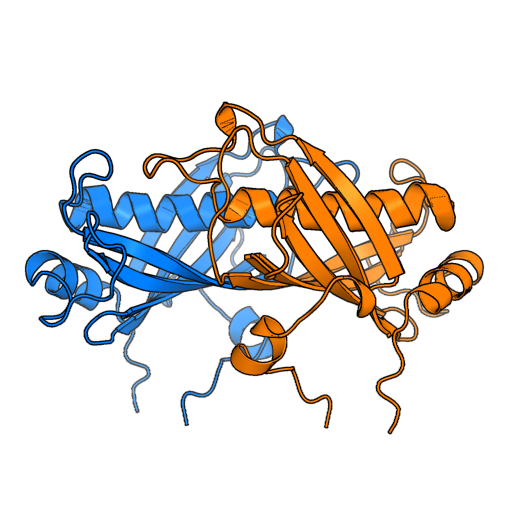27 ARG B CA 1
ATOM 1497 C C . ARG B 1 27 ? 7.902 8.602 -14.875 1 98.06 27 ARG B C 1
ATOM 1499 O O . ARG B 1 27 ? 7.973 8.812 -13.664 1 98.06 27 ARG B O 1
ATOM 1506 N N . TRP B 1 28 ? 7.777 9.531 -15.812 1 97.56 28 TRP B N 1
ATOM 1507 C CA . TRP B 1 28 ? 7.715 10.938 -15.438 1 97.56 28 TRP B CA 1
ATOM 1508 C C . TRP B 1 28 ? 6.621 11.18 -14.406 1 97.56 28 TRP B C 1
ATOM 1510 O O . TRP B 1 28 ? 6.84 11.883 -13.414 1 97.56 28 TRP B O 1
ATOM 1520 N N . ASN B 1 29 ? 5.477 10.516 -14.516 1 96.62 29 ASN B N 1
ATOM 1521 C CA . ASN B 1 29 ? 4.309 10.766 -13.68 1 96.62 29 ASN B CA 1
ATOM 1522 C C . ASN B 1 29 ? 4.348 9.938 -12.398 1 96.62 29 ASN B C 1
ATOM 1524 O O . ASN B 1 29 ? 3.436 10.008 -11.578 1 96.62 29 ASN B O 1
ATOM 1528 N N . ASP B 1 30 ? 5.43 9.18 -12.172 1 98.12 30 ASP B N 1
ATOM 1529 C CA . ASP B 1 30 ? 5.562 8.422 -10.93 1 98.12 30 ASP B CA 1
ATOM 1530 C C . ASP B 1 30 ? 5.98 9.328 -9.773 1 98.12 30 ASP B C 1
ATOM 1532 O O . ASP B 1 30 ? 5.781 8.984 -8.609 1 98.12 30 ASP B O 1
ATOM 1536 N N . ASN B 1 31 ? 6.617 10.438 -10.125 1 97.25 31 ASN B N 1
ATOM 1537 C CA . ASN B 1 31 ? 7.062 11.383 -9.102 1 97.25 31 ASN B CA 1
ATOM 1538 C C . ASN B 1 31 ? 5.906 12.234 -8.578 1 97.25 31 ASN B C 1
ATOM 1540 O O . ASN B 1 31 ? 5.047 12.656 -9.352 1 97.25 31 ASN B O 1
ATOM 1544 N N . ASP B 1 32 ? 5.957 12.43 -7.23 1 94.88 32 ASP B N 1
ATOM 1545 C CA . ASP B 1 32 ? 4.926 13.289 -6.652 1 94.88 32 ASP B CA 1
ATOM 1546 C C . ASP B 1 32 ? 5.469 14.695 -6.391 1 94.88 32 ASP B C 1
ATOM 1548 O O . ASP B 1 32 ? 6.5 15.078 -6.945 1 94.88 32 ASP B O 1
ATOM 1552 N N . MET B 1 33 ? 4.711 15.492 -5.613 1 92.69 33 MET B N 1
ATOM 1553 C CA . MET B 1 33 ? 5.004 16.906 -5.41 1 92.69 33 MET B CA 1
ATOM 1554 C C . MET B 1 33 ? 6.309 17.094 -4.641 1 92.69 33 MET B C 1
ATOM 1556 O O . MET B 1 33 ? 6.84 18.203 -4.566 1 92.69 33 MET B O 1
ATOM 1560 N N . TYR B 1 34 ? 6.867 16 -4.148 1 91.06 34 TYR B N 1
ATOM 1561 C CA . TYR B 1 34 ? 8.117 16.094 -3.4 1 91.06 34 TYR B CA 1
ATOM 1562 C C . TYR B 1 34 ? 9.281 15.562 -4.219 1 91.06 34 TYR B C 1
ATOM 1564 O O . TYR B 1 34 ? 10.359 15.289 -3.678 1 91.06 34 TYR B O 1
ATOM 1572 N N . ASP B 1 35 ? 9.039 15.242 -5.473 1 91.19 35 ASP B N 1
ATOM 1573 C CA . ASP B 1 35 ? 10.031 14.906 -6.496 1 91.19 35 ASP B CA 1
ATOM 1574 C C . ASP B 1 35 ? 10.625 13.523 -6.25 1 91.19 35 ASP B C 1
ATOM 1576 O O . ASP B 1 35 ? 11.812 13.297 -6.52 1 91.19 35 ASP B O 1
ATOM 1580 N N . HIS B 1 36 ? 9.891 12.703 -5.625 1 94.31 36 HIS B N 1
ATOM 1581 C CA . HIS B 1 36 ? 10.195 11.281 -5.469 1 94.31 36 HIS B CA 1
ATOM 1582 C C . HIS B 1 36 ? 9.047 10.414 -5.973 1 94.31 36 HIS B C 1
ATOM 1584 O O . HIS B 1 36 ? 7.914 10.891 -6.102 1 94.31 36 HIS B O 1
ATOM 1590 N N . MET B 1 37 ? 9.391 9.172 -6.281 1 97.75 37 MET B N 1
ATOM 1591 C CA . MET B 1 37 ? 8.305 8.258 -6.617 1 97.75 37 MET B CA 1
ATOM 1592 C C . MET B 1 37 ? 7.309 8.148 -5.465 1 97.75 37 MET B C 1
ATOM 1594 O O . MET B 1 37 ? 7.703 7.891 -4.324 1 97.75 37 MET B O 1
ATOM 1598 N N . ASN B 1 38 ? 6.039 8.367 -5.793 1 97.81 38 ASN B N 1
ATOM 1599 C CA . ASN B 1 38 ? 4.988 8.258 -4.789 1 97.81 38 ASN B CA 1
ATOM 1600 C C . ASN B 1 38 ? 4.965 6.871 -4.148 1 97.81 38 ASN B C 1
ATOM 1602 O O . ASN B 1 38 ? 5.098 5.859 -4.84 1 97.81 38 ASN B O 1
ATOM 1606 N N . ASN B 1 39 ? 4.789 6.855 -2.842 1 97.44 39 ASN B N 1
ATOM 1607 C CA . ASN B 1 39 ? 4.785 5.598 -2.098 1 97.44 39 ASN B CA 1
ATOM 1608 C C . ASN B 1 39 ? 3.754 4.621 -2.654 1 97.44 39 ASN B C 1
ATOM 1610 O O . ASN B 1 39 ? 3.955 3.408 -2.611 1 97.44 39 ASN B O 1
ATOM 1614 N N . SER B 1 40 ? 2.66 5.098 -3.191 1 97.75 40 SER B N 1
ATOM 1615 C CA . SER B 1 40 ? 1.604 4.234 -3.709 1 97.75 40 SER B CA 1
ATOM 1616 C C . SER B 1 40 ? 2.035 3.547 -5 1 97.75 40 SER B C 1
ATOM 1618 O O . SER B 1 40 ? 1.517 2.482 -5.348 1 97.75 40 SER B O 1
ATOM 1620 N N . VAL B 1 41 ? 2.969 4.18 -5.73 1 98.5 41 VAL B N 1
ATOM 1621 C CA . VAL B 1 41 ? 3.479 3.584 -6.961 1 98.5 41 VAL B CA 1
ATOM 1622 C C . VAL B 1 41 ? 4.242 2.303 -6.641 1 98.5 41 VAL B C 1
ATOM 1624 O O . VAL B 1 41 ? 4.184 1.33 -7.395 1 98.5 41 VAL B O 1
ATOM 1627 N N . TYR B 1 42 ? 4.953 2.246 -5.5 1 98.69 42 TYR B N 1
ATOM 1628 C CA . TYR B 1 42 ? 5.652 1.039 -5.07 1 98.69 42 TYR B CA 1
ATOM 1629 C C . TYR B 1 42 ? 4.707 -0.156 -5.039 1 98.69 42 TYR B C 1
ATOM 1631 O O . TYR B 1 42 ? 5.062 -1.251 -5.48 1 98.69 42 TYR B O 1
ATOM 1639 N N . ASN B 1 43 ? 3.496 0.08 -4.582 1 97.94 43 ASN B N 1
ATOM 1640 C CA . ASN B 1 43 ? 2.523 -1.002 -4.465 1 97.94 43 ASN B CA 1
ATOM 1641 C C . ASN B 1 43 ? 2.105 -1.53 -5.836 1 97.94 43 ASN B C 1
ATOM 1643 O O . ASN B 1 43 ? 1.864 -2.729 -5.996 1 97.94 43 ASN B O 1
ATOM 1647 N N . PHE B 1 44 ? 2.012 -0.658 -6.805 1 98 44 PHE B N 1
ATOM 1648 C CA . PHE B 1 44 ? 1.733 -1.111 -8.164 1 98 44 PHE B CA 1
ATOM 1649 C C . PHE B 1 44 ? 2.873 -1.977 -8.688 1 98 44 PHE B C 1
ATOM 1651 O O . PHE B 1 44 ? 2.635 -2.979 -9.367 1 98 44 PHE B O 1
ATOM 1658 N N . LEU B 1 45 ? 4.051 -1.571 -8.414 1 98.62 45 LEU B N 1
ATOM 1659 C CA . LEU B 1 45 ? 5.207 -2.326 -8.883 1 98.62 45 LEU B CA 1
ATOM 1660 C C . LEU B 1 45 ? 5.277 -3.689 -8.203 1 98.62 45 LEU B C 1
ATOM 1662 O O . LEU B 1 45 ? 5.543 -4.699 -8.859 1 98.62 45 LEU B O 1
ATOM 1666 N N . PHE B 1 46 ? 4.996 -3.746 -6.898 1 98.69 46 PHE B N 1
ATOM 1667 C CA . PHE B 1 46 ? 4.992 -5.004 -6.16 1 98.69 46 PHE B CA 1
ATOM 1668 C C . PHE B 1 46 ? 3.91 -5.938 -6.691 1 98.69 46 PHE B C 1
ATOM 1670 O O . PHE B 1 46 ? 4.164 -7.121 -6.922 1 98.69 46 PHE B O 1
ATOM 1677 N N . ASP B 1 47 ? 2.768 -5.352 -6.891 1 97.81 47 ASP B N 1
ATOM 1678 C CA . ASP B 1 47 ? 1.673 -6.098 -7.508 1 97.81 47 ASP B CA 1
ATOM 1679 C C . ASP B 1 47 ? 2.076 -6.637 -8.875 1 97.81 47 ASP B C 1
ATOM 1681 O O . ASP B 1 47 ? 1.796 -7.793 -9.203 1 97.81 47 ASP B O 1
ATOM 1685 N N . SER B 1 48 ? 2.777 -5.883 -9.641 1 97.94 48 SER B N 1
ATOM 1686 C CA . SER B 1 48 ? 3.15 -6.227 -11.008 1 97.94 48 SER B CA 1
ATOM 1687 C C . SER B 1 48 ? 4.133 -7.391 -11.039 1 97.94 48 SER B C 1
ATOM 1689 O O . SER B 1 48 ? 3.992 -8.312 -11.844 1 97.94 48 SER B O 1
ATOM 1691 N N . ILE B 1 49 ? 5.137 -7.383 -10.172 1 98.75 49 ILE B N 1
ATOM 1692 C CA . ILE B 1 49 ? 6.121 -8.461 -10.219 1 98.75 49 ILE B CA 1
ATOM 1693 C C . ILE B 1 49 ? 5.465 -9.773 -9.781 1 98.75 49 ILE B C 1
ATOM 1695 O O . ILE B 1 49 ? 5.789 -10.844 -10.305 1 98.75 49 ILE B O 1
ATOM 1699 N N . ILE B 1 50 ? 4.594 -9.734 -8.812 1 98.38 50 ILE B N 1
ATOM 1700 C CA . ILE B 1 50 ? 3.887 -10.938 -8.367 1 98.38 50 ILE B CA 1
ATOM 1701 C C . ILE B 1 50 ? 3.078 -11.516 -9.523 1 98.38 50 ILE B C 1
ATOM 1703 O O . ILE B 1 50 ? 3.199 -12.703 -9.844 1 98.38 50 ILE B O 1
ATOM 1707 N N . ASN B 1 51 ? 2.355 -10.656 -10.188 1 97.56 51 ASN B N 1
ATOM 1708 C CA . ASN B 1 51 ? 1.498 -11.125 -11.273 1 97.56 51 ASN B CA 1
ATOM 1709 C C . ASN B 1 51 ? 2.314 -11.562 -12.484 1 97.56 51 ASN B C 1
ATOM 1711 O O . ASN B 1 51 ? 1.93 -12.5 -13.195 1 97.56 51 ASN B O 1
ATOM 1715 N N . ALA B 1 52 ? 3.42 -10.898 -12.719 1 98.12 52 ALA B N 1
ATOM 1716 C CA . ALA B 1 52 ? 4.316 -11.352 -13.781 1 98.12 52 ALA B CA 1
ATOM 1717 C C . ALA B 1 52 ? 4.785 -12.781 -13.539 1 98.12 52 ALA B C 1
ATOM 1719 O O . ALA B 1 52 ? 4.773 -13.609 -14.445 1 98.12 52 ALA B O 1
ATOM 1720 N N . TYR B 1 53 ? 5.172 -13.07 -12.289 1 98.56 53 TYR B N 1
ATOM 1721 C CA . TYR B 1 53 ? 5.609 -14.422 -11.969 1 98.56 53 TYR B CA 1
ATOM 1722 C C . TYR B 1 53 ? 4.477 -15.422 -12.164 1 98.56 53 TYR B C 1
ATOM 1724 O O . TYR B 1 53 ? 4.684 -16.5 -12.734 1 98.56 53 TYR B O 1
ATOM 1732 N N . LEU B 1 54 ? 3.289 -15.094 -11.711 1 97.38 54 LEU B N 1
ATOM 1733 C CA . LEU B 1 54 ? 2.133 -15.984 -11.797 1 97.38 54 LEU B CA 1
ATOM 1734 C C . LEU B 1 54 ? 1.785 -16.281 -13.25 1 97.38 54 LEU B C 1
ATOM 1736 O O . LEU B 1 54 ? 1.465 -17.422 -13.586 1 97.38 54 LEU B O 1
ATOM 1740 N N . ILE B 1 55 ? 1.858 -15.289 -14.07 1 96.38 55 ILE B N 1
ATOM 1741 C CA . ILE B 1 55 ? 1.516 -15.453 -15.477 1 96.38 55 ILE B CA 1
ATOM 1742 C C . ILE B 1 55 ? 2.602 -16.25 -16.188 1 96.38 55 ILE B C 1
ATOM 1744 O O . ILE B 1 55 ? 2.312 -17.266 -16.844 1 96.38 55 ILE B O 1
ATOM 1748 N N . ASP B 1 56 ? 3.838 -15.938 -15.953 1 96.69 56 ASP B N 1
ATOM 1749 C CA . ASP B 1 56 ? 4.945 -16.484 -16.734 1 96.69 56 ASP B CA 1
ATOM 1750 C C . ASP B 1 56 ? 5.34 -17.859 -16.234 1 96.69 56 ASP B C 1
ATOM 1752 O O . ASP B 1 56 ? 5.758 -18.719 -17.016 1 96.69 56 ASP B O 1
ATOM 1756 N N . ASN B 1 57 ? 5.203 -18.125 -14.953 1 96.44 57 ASN B N 1
ATOM 1757 C CA . ASN B 1 57 ? 5.738 -19.359 -14.391 1 96.44 57 ASN B CA 1
ATOM 1758 C C . ASN B 1 57 ? 4.621 -20.297 -13.938 1 96.44 57 ASN B C 1
ATOM 1760 O O . ASN B 1 57 ? 4.793 -21.516 -13.93 1 96.44 57 ASN B O 1
ATOM 1764 N N . CYS B 1 58 ? 3.49 -19.75 -13.562 1 94.62 58 CYS B N 1
ATOM 1765 C CA . CYS B 1 58 ? 2.457 -20.578 -12.961 1 94.62 58 CYS B CA 1
ATOM 1766 C C . CYS B 1 58 ? 1.329 -20.844 -13.953 1 94.62 58 CYS B C 1
ATOM 1768 O O . CYS B 1 58 ? 0.388 -21.578 -13.641 1 94.62 58 CYS B O 1
ATOM 1770 N N . GLY B 1 59 ? 1.376 -20.219 -15.039 1 90.62 59 GLY B N 1
ATOM 1771 C CA . GLY B 1 59 ? 0.355 -20.438 -16.047 1 90.62 59 GLY B CA 1
ATOM 1772 C C . GLY B 1 59 ? -0.982 -19.812 -15.688 1 90.62 59 GLY B C 1
ATOM 1773 O O . GLY B 1 59 ? -2.029 -20.281 -16.141 1 90.62 59 GLY B O 1
ATOM 1774 N N . LEU B 1 60 ? -0.972 -18.938 -14.836 1 91 60 LEU B N 1
ATOM 1775 C CA . LEU B 1 60 ? -2.201 -18.266 -14.453 1 91 60 LEU B CA 1
ATOM 1776 C C . LEU B 1 60 ? -2.57 -17.188 -15.477 1 91 60 LEU B C 1
ATOM 1778 O O . LEU B 1 60 ? -1.757 -16.312 -15.789 1 91 60 LEU B O 1
ATOM 1782 N N . HIS B 1 61 ? -3.76 -17.359 -16.031 1 92.56 61 HIS B N 1
ATOM 1783 C CA . HIS B 1 61 ? -4.312 -16.375 -16.969 1 92.56 61 HIS B CA 1
ATOM 1784 C C . HIS B 1 61 ? -5.461 -15.602 -16.328 1 92.56 61 HIS B C 1
ATOM 1786 O O . HIS B 1 61 ? -6.613 -16.047 -16.359 1 92.56 61 HIS B O 1
ATOM 1792 N N . PRO B 1 62 ? -5.242 -14.391 -15.938 1 90.62 62 PRO B N 1
ATOM 1793 C CA . PRO B 1 62 ? -6.191 -13.664 -15.086 1 90.62 62 PRO B CA 1
ATOM 1794 C C . PRO B 1 62 ? -7.566 -13.523 -15.727 1 90.62 62 PRO B C 1
ATOM 1796 O O . PRO B 1 62 ? -8.586 -13.727 -15.062 1 90.62 62 PRO B O 1
ATOM 1799 N N . PRO B 1 63 ? -7.746 -13.266 -16.969 1 88.38 63 PRO B N 1
ATOM 1800 C CA . PRO B 1 63 ? -9.078 -13.078 -17.547 1 88.38 63 PRO B CA 1
ATOM 1801 C C . PRO B 1 63 ? -9.93 -14.344 -17.5 1 88.38 63 PRO B C 1
ATOM 1803 O O . PRO B 1 63 ? -11.156 -14.266 -17.5 1 88.38 63 PRO B O 1
ATOM 1806 N N . SER B 1 64 ? -9.266 -15.523 -17.406 1 89.75 64 SER B N 1
ATOM 1807 C CA . SER B 1 64 ? -10.047 -16.75 -17.531 1 89.75 64 SER B CA 1
ATOM 1808 C C . SER B 1 64 ? -9.727 -17.734 -16.406 1 89.75 64 SER B C 1
ATOM 1810 O O . SER B 1 64 ? -10.344 -18.797 -16.312 1 89.75 64 SER B O 1
ATOM 1812 N N . ALA B 1 65 ? -8.844 -17.391 -15.586 1 90.69 65 ALA B N 1
ATOM 1813 C CA . ALA B 1 65 ? -8.453 -18.312 -14.516 1 90.69 65 ALA B CA 1
ATOM 1814 C C . ALA B 1 65 ? -9.641 -18.625 -13.602 1 90.69 65 ALA B C 1
ATOM 1816 O O . ALA B 1 65 ? -10.422 -17.734 -13.266 1 90.69 65 ALA B O 1
ATOM 1817 N N . SER B 1 66 ? -9.781 -19.891 -13.227 1 90.88 66 SER B N 1
ATOM 1818 C CA . SER B 1 66 ? -10.883 -20.328 -12.375 1 90.88 66 SER B CA 1
ATOM 1819 C C . SER B 1 66 ? -10.633 -19.938 -10.914 1 90.88 66 SER B C 1
ATOM 1821 O O . SER B 1 66 ? -11.562 -19.938 -10.102 1 90.88 66 SER B O 1
ATOM 1823 N N . GLN B 1 67 ? -9.367 -19.797 -10.617 1 92.69 67 GLN B N 1
ATOM 1824 C CA . GLN B 1 67 ? -8.969 -19.328 -9.289 1 92.69 67 GLN B CA 1
ATOM 1825 C C . GLN B 1 67 ? -8.07 -18.094 -9.391 1 92.69 67 GLN B C 1
ATOM 1827 O O . GLN B 1 67 ? -7.406 -17.891 -10.414 1 92.69 67 GLN B O 1
ATOM 1832 N N . PHE B 1 68 ? -8.125 -17.25 -8.398 1 93.25 68 PHE B N 1
ATOM 1833 C CA . PHE B 1 68 ? -7.203 -16.125 -8.344 1 93.25 68 PHE B CA 1
ATOM 1834 C C . PHE B 1 68 ? -6.863 -15.773 -6.906 1 93.25 68 PHE B C 1
ATOM 1836 O O . PHE B 1 68 ? -7.57 -16.172 -5.977 1 93.25 68 PHE B O 1
ATOM 1843 N N . GLY B 1 69 ? -5.715 -15.156 -6.711 1 95.06 69 GLY B N 1
ATOM 1844 C CA . GLY B 1 69 ? -5.273 -14.711 -5.402 1 95.06 69 GLY B CA 1
ATOM 1845 C C . GLY B 1 69 ? -5.914 -13.406 -4.969 1 95.06 69 GLY B C 1
ATOM 1846 O O . GLY B 1 69 ? -5.664 -12.352 -5.566 1 95.06 69 GLY B O 1
ATOM 1847 N N . MET B 1 70 ? -6.707 -13.445 -3.945 1 95.69 70 MET B N 1
ATOM 1848 C CA . MET B 1 70 ? -7.312 -12.258 -3.355 1 95.69 70 MET B CA 1
ATOM 1849 C C . MET B 1 70 ? -6.375 -11.609 -2.344 1 95.69 70 MET B C 1
ATOM 1851 O O . MET B 1 70 ? -5.934 -12.258 -1.395 1 95.69 70 MET B O 1
ATOM 1855 N N . CYS B 1 71 ? -6.078 -10.383 -2.582 1 97.06 71 CYS B N 1
ATOM 1856 C CA . CYS B 1 71 ? -5.227 -9.664 -1.645 1 97.06 71 CYS B CA 1
ATOM 1857 C C . CYS B 1 71 ? -5.977 -9.344 -0.356 1 97.06 71 CYS B C 1
ATOM 1859 O O . CYS B 1 71 ? -6.98 -8.633 -0.376 1 97.06 71 CYS B O 1
ATOM 1861 N N . VAL B 1 72 ? -5.414 -9.82 0.793 1 97.94 72 VAL B N 1
ATOM 1862 C CA . VAL B 1 72 ? -6.137 -9.602 2.043 1 97.94 72 VAL B CA 1
ATOM 1863 C C . VAL B 1 72 ? -5.336 -8.672 2.949 1 97.94 72 VAL B C 1
ATOM 1865 O O . VAL B 1 72 ? -5.871 -8.117 3.912 1 97.94 72 VAL B O 1
ATOM 1868 N N . HIS B 1 73 ? -4.074 -8.57 2.621 1 98.31 73 HIS B N 1
ATOM 1869 C CA . HIS B 1 73 ? -3.217 -7.719 3.438 1 98.31 73 HIS B CA 1
ATOM 1870 C C . HIS B 1 73 ? -1.971 -7.293 2.668 1 98.31 73 HIS B C 1
ATOM 1872 O O . HIS B 1 73 ? -1.377 -8.094 1.944 1 98.31 73 HIS B O 1
ATOM 1878 N N . THR B 1 74 ? -1.614 -6.047 2.85 1 98.31 74 THR B N 1
ATOM 1879 C CA . THR B 1 74 ? -0.31 -5.578 2.393 1 98.31 74 THR B CA 1
ATOM 1880 C C . THR B 1 74 ? 0.354 -4.707 3.455 1 98.31 74 THR B C 1
ATOM 1882 O O . THR B 1 74 ? -0.329 -4.07 4.258 1 98.31 74 THR B O 1
ATOM 1885 N N . HIS B 1 75 ? 1.615 -4.691 3.502 1 96.94 75 HIS B N 1
ATOM 1886 C CA . HIS B 1 75 ? 2.336 -3.609 4.164 1 96.94 75 HIS B CA 1
ATOM 1887 C C . HIS B 1 75 ? 3.678 -3.346 3.49 1 96.94 75 HIS B C 1
ATOM 1889 O O . HIS B 1 75 ? 4.219 -4.223 2.811 1 96.94 75 HIS B O 1
ATOM 1895 N N . THR B 1 76 ? 4.164 -2.229 3.633 1 98.5 76 THR B N 1
ATOM 1896 C CA . THR B 1 76 ? 5.445 -1.806 3.076 1 98.5 76 THR B CA 1
ATOM 1897 C C . THR B 1 76 ? 6.203 -0.934 4.07 1 98.5 76 THR B C 1
ATOM 1899 O O . THR B 1 76 ? 5.629 -0.03 4.68 1 98.5 76 THR B O 1
ATOM 1902 N N . ASP B 1 77 ? 7.434 -1.255 4.273 1 98.75 77 ASP B N 1
ATOM 1903 C CA . ASP B 1 77 ? 8.383 -0.383 4.957 1 98.75 77 ASP B CA 1
ATOM 1904 C C . ASP B 1 77 ? 9.273 0.349 3.959 1 98.75 77 ASP B C 1
ATOM 1906 O O . ASP B 1 77 ? 9.859 -0.272 3.068 1 98.75 77 ASP B O 1
ATOM 1910 N N . PHE B 1 78 ? 9.32 1.62 4.141 1 98.56 78 PHE B N 1
ATOM 1911 C CA . PHE B 1 78 ? 10.102 2.463 3.246 1 98.56 78 PHE B CA 1
ATOM 1912 C C . PHE B 1 78 ? 11.375 2.941 3.936 1 98.56 78 PHE B C 1
ATOM 1914 O O . PHE B 1 78 ? 11.328 3.455 5.055 1 98.56 78 PHE B O 1
ATOM 1921 N N . PHE B 1 79 ? 12.5 2.836 3.248 1 98.06 79 PHE B N 1
ATOM 1922 C CA . PHE B 1 79 ? 13.773 3.164 3.881 1 98.06 79 PHE B CA 1
ATOM 1923 C C . PHE B 1 79 ? 14.438 4.344 3.182 1 98.06 79 PHE B C 1
ATOM 1925 O O . PHE B 1 79 ? 15.102 5.156 3.822 1 98.06 79 PHE B O 1
ATOM 1932 N N . SER B 1 80 ? 14.32 4.406 1.91 1 96.5 80 SER B N 1
ATOM 1933 C CA . SER B 1 80 ? 14.781 5.527 1.097 1 96.5 80 SER B CA 1
ATOM 1934 C C . SER B 1 80 ? 13.992 5.629 -0.204 1 96.5 80 SER B C 1
ATOM 1936 O O . SER B 1 80 ? 13.25 4.711 -0.557 1 96.5 80 SER B O 1
ATOM 1938 N N . SER B 1 81 ? 14.164 6.75 -0.892 1 95.88 81 SER B N 1
ATOM 1939 C CA . SER B 1 81 ? 13.328 7.012 -2.057 1 95.88 81 SER B CA 1
ATOM 1940 C C . SER B 1 81 ? 14.109 6.824 -3.354 1 95.88 81 SER B C 1
ATOM 1942 O O . SER B 1 81 ? 15.336 6.82 -3.348 1 95.88 81 SER B O 1
ATOM 1944 N N . ILE B 1 82 ? 13.352 6.547 -4.402 1 97.75 82 ILE B N 1
ATOM 1945 C CA . ILE B 1 82 ? 13.859 6.637 -5.77 1 97.75 82 ILE B CA 1
ATOM 1946 C C . ILE B 1 82 ? 13.047 7.66 -6.555 1 97.75 82 ILE B C 1
ATOM 1948 O O . ILE B 1 82 ? 11.992 8.102 -6.102 1 97.75 82 ILE B O 1
ATOM 1952 N N . ALA B 1 83 ? 13.578 8.062 -7.695 1 97.81 83 ALA B N 1
ATOM 1953 C CA . ALA B 1 83 ? 12.906 9.07 -8.516 1 97.81 83 ALA B CA 1
ATOM 1954 C C . ALA B 1 83 ? 13.195 8.852 -10 1 97.81 83 ALA B C 1
ATOM 1956 O O . ALA B 1 83 ? 14.211 8.258 -10.359 1 97.81 83 ALA B O 1
ATOM 1957 N N . TYR B 1 84 ? 12.203 9.328 -10.727 1 98.31 84 TYR B N 1
ATOM 1958 C CA . TYR B 1 84 ? 12.469 9.391 -12.164 1 98.31 84 TYR B CA 1
ATOM 1959 C C . TYR B 1 84 ? 13.766 10.141 -12.445 1 98.31 84 TYR B C 1
ATOM 1961 O O . TYR B 1 84 ? 14.016 11.203 -11.867 1 98.31 84 TYR B O 1
ATOM 1969 N N . PRO B 1 85 ? 14.555 9.57 -13.273 1 98.19 85 PRO B N 1
ATOM 1970 C CA . PRO B 1 85 ? 14.336 8.453 -14.195 1 98.19 85 PRO B CA 1
ATOM 1971 C C . PRO B 1 85 ? 15.055 7.18 -13.758 1 98.19 85 PRO B C 1
ATOM 1973 O O . PRO B 1 85 ? 15.539 6.418 -14.602 1 98.19 85 PRO B O 1
ATOM 1976 N N . ALA B 1 86 ? 15.188 6.965 -12.477 1 98.38 86 ALA B N 1
ATOM 1977 C CA . ALA B 1 86 ? 15.883 5.781 -11.969 1 98.38 86 ALA B CA 1
ATOM 1978 C C . ALA B 1 86 ? 15.188 4.504 -12.422 1 98.38 86 ALA B C 1
ATOM 1980 O O . ALA B 1 86 ? 14.016 4.527 -12.805 1 98.38 86 ALA B O 1
ATOM 1981 N N . VAL B 1 87 ? 15.969 3.439 -12.492 1 98.75 87 VAL B N 1
ATOM 1982 C CA . VAL B 1 87 ? 15.438 2.115 -12.797 1 98.75 87 VAL B CA 1
ATOM 1983 C C . VAL B 1 87 ? 15.266 1.321 -11.5 1 98.75 87 VAL B C 1
ATOM 1985 O O . VAL B 1 87 ? 16.219 1.145 -10.742 1 98.75 87 VAL B O 1
ATOM 1988 N N . ALA B 1 88 ? 14.023 0.882 -11.242 1 98.81 88 ALA B N 1
ATOM 1989 C CA . ALA B 1 88 ? 13.719 0.029 -10.102 1 98.81 88 ALA B CA 1
ATOM 1990 C C . ALA B 1 88 ? 14.023 -1.435 -10.406 1 98.81 88 ALA B C 1
ATOM 1992 O O . ALA B 1 88 ? 13.641 -1.944 -11.469 1 98.81 88 ALA B O 1
ATOM 1993 N N . GLU B 1 89 ? 14.734 -2.059 -9.508 1 98.88 89 GLU B N 1
ATOM 1994 C CA . GLU B 1 89 ? 14.891 -3.51 -9.531 1 98.88 89 GLU B CA 1
ATOM 1995 C C . GLU B 1 89 ? 14.039 -4.172 -8.445 1 98.88 89 GLU B C 1
ATOM 1997 O O . GLU B 1 89 ? 14.328 -4.027 -7.254 1 98.88 89 GLU B O 1
ATOM 2002 N N . LEU B 1 90 ? 13.062 -4.867 -8.883 1 98.88 90 LEU B N 1
ATOM 2003 C CA . LEU B 1 90 ? 12.164 -5.551 -7.961 1 98.88 90 LEU B CA 1
ATOM 2004 C C . LEU B 1 90 ? 12.625 -6.984 -7.711 1 98.88 90 LEU B C 1
ATOM 2006 O O . LEU B 1 90 ? 13.164 -7.629 -8.609 1 98.88 90 LEU B O 1
ATOM 2010 N N . ALA B 1 91 ? 12.367 -7.371 -6.484 1 98.88 91 ALA B N 1
ATOM 2011 C CA . ALA B 1 91 ? 12.719 -8.734 -6.086 1 98.88 91 ALA B CA 1
ATOM 2012 C C . ALA B 1 91 ? 11.555 -9.406 -5.355 1 98.88 91 ALA B C 1
ATOM 2014 O O . ALA B 1 91 ? 10.758 -8.734 -4.695 1 98.88 91 ALA B O 1
ATOM 2015 N N . LEU B 1 92 ? 11.531 -10.711 -5.496 1 98.88 92 LEU B N 1
ATOM 2016 C CA . LEU B 1 92 ? 10.367 -11.453 -5.016 1 98.88 92 LEU B CA 1
ATOM 2017 C C . LEU B 1 92 ? 10.789 -12.75 -4.34 1 98.88 92 LEU B C 1
ATOM 2019 O O . LEU B 1 92 ? 11.664 -13.461 -4.84 1 98.88 92 LEU B O 1
ATOM 2023 N N . ARG B 1 93 ? 10.203 -12.992 -3.205 1 98.69 93 ARG B N 1
ATOM 2024 C CA . ARG B 1 93 ? 10.289 -14.289 -2.533 1 98.69 93 ARG B CA 1
ATOM 2025 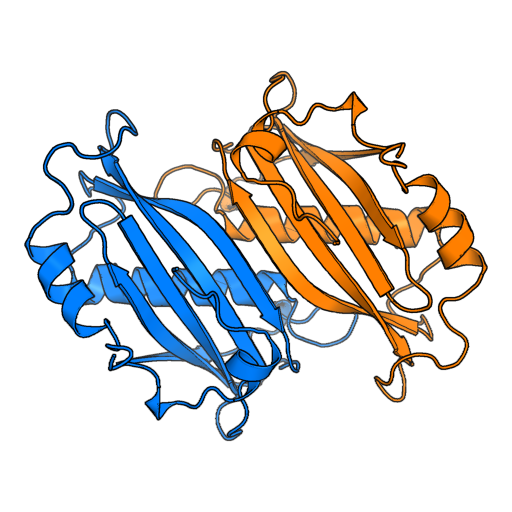C C . ARG B 1 93 ? 8.969 -14.641 -1.861 1 98.69 93 ARG B C 1
ATOM 2027 O O . ARG B 1 93 ? 8.031 -13.852 -1.869 1 98.69 93 ARG B O 1
ATOM 2034 N N . VAL B 1 94 ? 8.883 -15.867 -1.388 1 98.5 94 VAL B N 1
ATOM 2035 C CA . VAL B 1 94 ? 7.738 -16.312 -0.598 1 98.5 94 VAL B CA 1
ATOM 2036 C C . VAL B 1 94 ? 8.188 -16.609 0.83 1 98.5 94 VAL B C 1
ATOM 2038 O O . VAL B 1 94 ? 9.086 -17.422 1.045 1 98.5 94 VAL B O 1
ATOM 2041 N N . ASN B 1 95 ? 7.523 -15.922 1.718 1 97.62 95 ASN B N 1
ATOM 2042 C CA . ASN B 1 95 ? 7.844 -16.125 3.127 1 97.62 95 ASN B CA 1
ATOM 2043 C C . ASN B 1 95 ? 7.023 -17.266 3.729 1 97.62 95 ASN B C 1
ATOM 2045 O O . ASN B 1 95 ? 7.48 -17.938 4.648 1 97.62 95 ASN B O 1
ATOM 2049 N N . LYS B 1 96 ? 5.82 -17.406 3.295 1 97.19 96 LYS B N 1
ATOM 2050 C CA . LYS B 1 96 ? 4.914 -18.453 3.781 1 97.19 96 LYS B CA 1
ATOM 2051 C C . LYS B 1 96 ? 4.035 -18.984 2.654 1 97.19 96 LYS B C 1
ATOM 2053 O O . LYS B 1 96 ? 3.424 -18.203 1.916 1 97.19 96 LYS B O 1
ATOM 2058 N N . LEU B 1 97 ? 4.012 -20.234 2.588 1 97 97 LEU B N 1
ATOM 2059 C CA . LEU B 1 97 ? 3.139 -20.906 1.631 1 97 97 LEU B CA 1
ATOM 2060 C C . LEU B 1 97 ? 2.186 -21.859 2.342 1 97 97 LEU B C 1
ATOM 2062 O O . LEU B 1 97 ? 2.6 -22.906 2.824 1 97 97 LEU B O 1
ATOM 2066 N N . GLY B 1 98 ? 0.96 -21.438 2.422 1 95 98 GLY B N 1
ATOM 2067 C CA . GLY B 1 98 ? -0.073 -22.266 3.016 1 95 98 GLY B CA 1
ATOM 2068 C C . GLY B 1 98 ? -0.787 -23.156 2.004 1 95 98 GLY B C 1
ATOM 2069 O O . GLY B 1 98 ? -0.314 -23.328 0.879 1 95 98 GLY B O 1
ATOM 2070 N N . ARG B 1 99 ? -1.925 -23.719 2.514 1 94.56 99 ARG B N 1
ATOM 2071 C CA . ARG B 1 99 ? -2.725 -24.562 1.634 1 94.56 99 ARG B CA 1
ATOM 2072 C C . ARG B 1 99 ? -3.416 -23.734 0.557 1 94.56 99 ARG B C 1
ATOM 2074 O O . ARG B 1 99 ? -3.387 -24.094 -0.623 1 94.56 99 ARG B O 1
ATOM 2081 N N . SER B 1 100 ? -4.02 -22.609 1.024 1 95.12 100 SER B N 1
ATOM 2082 C CA . SER B 1 100 ? -4.754 -21.766 0.089 1 95.12 100 SER B CA 1
ATOM 2083 C C . SER B 1 100 ? -4.273 -20.312 0.157 1 95.12 100 SER B C 1
ATOM 2085 O O . SER B 1 100 ? -4.957 -19.406 -0.323 1 95.12 100 SER B O 1
ATOM 2087 N N . SER B 1 101 ? -3.129 -20.125 0.827 1 96.56 101 SER B N 1
ATOM 2088 C CA . SER B 1 101 ? -2.648 -18.75 0.998 1 96.56 101 SER B CA 1
ATOM 2089 C C . SER B 1 101 ? -1.145 -18.656 0.755 1 96.56 101 SER B C 1
ATOM 2091 O O . SER B 1 101 ? -0.43 -19.656 0.87 1 96.56 101 SER B O 1
ATOM 2093 N N . VAL B 1 102 ? -0.738 -17.5 0.402 1 97.31 102 VAL B N 1
ATOM 2094 C CA . VAL B 1 102 ? 0.68 -17.234 0.199 1 97.31 102 VAL B CA 1
ATOM 2095 C C . VAL B 1 102 ? 1.022 -15.844 0.749 1 97.31 102 VAL B C 1
ATOM 2097 O O . VAL B 1 102 ? 0.255 -14.891 0.576 1 97.31 102 VAL B O 1
ATOM 2100 N N . THR B 1 103 ? 2.107 -15.711 1.44 1 98.19 103 THR B N 1
ATOM 2101 C CA . THR B 1 103 ? 2.703 -14.445 1.858 1 98.19 103 THR B CA 1
ATOM 2102 C C . THR B 1 103 ? 3.975 -14.164 1.063 1 98.19 103 THR B C 1
ATOM 2104 O O . THR B 1 103 ? 5.004 -14.805 1.271 1 98.19 103 THR B O 1
ATOM 2107 N N . TYR B 1 104 ? 3.857 -13.18 0.209 1 98.62 104 TYR B N 1
ATOM 2108 C CA . TYR B 1 104 ? 5.016 -12.734 -0.56 1 98.62 104 TYR B CA 1
ATOM 2109 C C . TYR B 1 104 ? 5.793 -11.664 0.199 1 98.62 104 TYR B C 1
ATOM 2111 O O . TYR B 1 104 ? 5.211 -10.883 0.957 1 98.62 104 TYR B O 1
ATOM 2119 N N . GLU B 1 105 ? 7.082 -11.672 0.007 1 98.75 105 GLU B N 1
ATOM 2120 C CA . GLU B 1 105 ? 7.902 -10.5 0.279 1 98.75 105 GLU B CA 1
ATOM 2121 C C . GLU B 1 105 ? 8.484 -9.922 -1.009 1 98.75 105 GLU B C 1
ATOM 2123 O O . GLU B 1 105 ? 9.039 -10.656 -1.832 1 98.75 105 GLU B O 1
ATOM 2128 N N . THR B 1 106 ? 8.266 -8.672 -1.199 1 98.81 106 THR B N 1
ATOM 2129 C CA . THR B 1 106 ? 8.836 -7.934 -2.318 1 98.81 106 THR B CA 1
ATOM 2130 C C . THR B 1 106 ? 9.836 -6.895 -1.824 1 98.81 106 THR B C 1
ATOM 2132 O O . THR B 1 106 ? 9.695 -6.367 -0.72 1 98.81 106 THR B O 1
ATOM 2135 N N . ALA B 1 107 ? 10.812 -6.684 -2.611 1 98.88 107 ALA B N 1
ATOM 2136 C CA . ALA B 1 107 ? 11.781 -5.621 -2.334 1 98.88 107 ALA B CA 1
ATOM 2137 C C . ALA B 1 107 ? 12.023 -4.766 -3.574 1 98.88 107 ALA B C 1
ATOM 2139 O O . ALA B 1 107 ? 11.961 -5.262 -4.699 1 98.88 107 ALA B O 1
ATOM 2140 N N . LEU B 1 108 ? 12.227 -3.537 -3.322 1 98.94 108 LEU B N 1
ATOM 2141 C CA . LEU B 1 108 ? 12.625 -2.625 -4.387 1 98.94 108 LEU B CA 1
ATOM 2142 C C . LEU B 1 108 ? 14.031 -2.088 -4.145 1 98.94 108 LEU B C 1
ATOM 2144 O O . LEU B 1 108 ? 14.297 -1.484 -3.104 1 98.94 108 LEU B O 1
ATOM 2148 N N . PHE B 1 109 ? 14.891 -2.34 -5.055 1 98.88 109 PHE B N 1
ATOM 2149 C CA . PHE B 1 109 ? 16.219 -1.735 -5.148 1 98.88 109 PHE B CA 1
ATOM 2150 C C . PHE B 1 109 ? 16.266 -0.732 -6.297 1 98.88 109 PHE B C 1
ATOM 2152 O O . PHE B 1 109 ? 15.43 -0.759 -7.191 1 98.88 109 PHE B O 1
ATOM 2159 N N . GLU B 1 110 ? 17.172 0.148 -6.156 1 98.75 110 GLU B N 1
ATOM 2160 C CA . GLU B 1 110 ? 17.547 0.98 -7.293 1 98.75 110 GLU B CA 1
ATOM 2161 C C . GLU B 1 110 ? 18.75 0.39 -8.039 1 98.75 110 GLU B C 1
ATOM 2163 O O . GLU B 1 110 ? 19.734 0.004 -7.418 1 98.75 110 GLU B O 1
ATOM 2168 N N . LYS B 1 111 ? 18.547 0.276 -9.375 1 98.44 111 LYS B N 1
ATOM 2169 C CA . LYS B 1 111 ? 19.656 -0.272 -10.148 1 98.44 111 LYS B CA 1
ATOM 2170 C C . LYS B 1 111 ? 20.953 0.466 -9.852 1 98.44 111 LYS B C 1
ATOM 2172 O O . LYS B 1 111 ? 21 1.697 -9.898 1 98.44 111 LYS B O 1
ATOM 2177 N N . GLY B 1 112 ? 21.969 -0.245 -9.492 1 97.25 112 GLY B N 1
ATOM 2178 C CA . GLY B 1 112 ? 23.266 0.321 -9.203 1 97.25 112 GLY B CA 1
ATOM 2179 C C . GLY B 1 112 ? 23.438 0.719 -7.75 1 97.25 112 GLY B C 1
ATOM 2180 O O . GLY B 1 112 ? 24.5 1.209 -7.352 1 97.25 112 GLY B O 1
ATOM 2181 N N . VAL B 1 113 ? 22.469 0.579 -6.941 1 98 113 VAL B N 1
ATOM 2182 C CA . VAL B 1 113 ? 22.516 0.903 -5.52 1 98 113 VAL B CA 1
ATOM 2183 C C . VAL B 1 113 ? 22.297 -0.364 -4.695 1 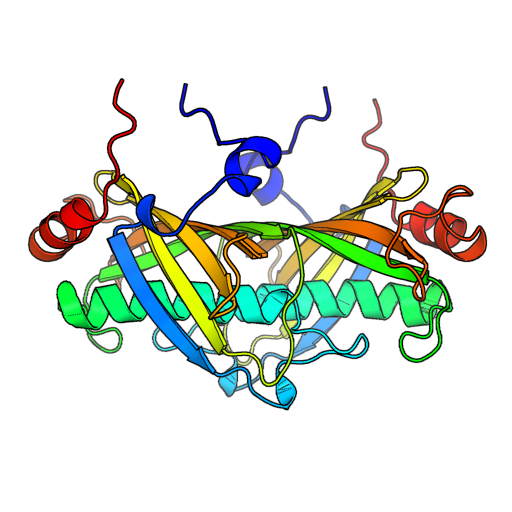98 113 VAL B C 1
ATOM 2185 O O . VAL B 1 113 ? 21.344 -1.108 -4.926 1 98 113 VAL B O 1
ATOM 2188 N N . ASP B 1 114 ? 23.062 -0.643 -3.754 1 97.69 114 ASP B N 1
ATOM 2189 C CA . ASP B 1 114 ? 23.062 -1.911 -3.031 1 97.69 114 ASP B CA 1
ATOM 2190 C C . ASP B 1 114 ? 21.953 -1.945 -1.99 1 97.69 114 ASP B C 1
ATOM 2192 O O . ASP B 1 114 ? 21.297 -2.98 -1.796 1 97.69 114 ASP B O 1
ATOM 2196 N N . GLU B 1 115 ? 21.719 -0.818 -1.357 1 98.25 115 GLU B N 1
ATOM 2197 C CA . GLU B 1 115 ? 20.781 -0.788 -0.236 1 98.25 115 GLU B CA 1
ATOM 2198 C C . GLU B 1 115 ? 19.344 -0.898 -0.717 1 98.25 115 GLU B C 1
ATOM 2200 O O . GLU B 1 115 ? 18.969 -0.298 -1.728 1 98.25 115 GLU B O 1
ATOM 2205 N N . VAL B 1 116 ? 18.562 -1.656 -0.021 1 98.88 116 VAL B N 1
ATOM 2206 C CA . VAL B 1 116 ? 17.156 -1.798 -0.339 1 98.88 116 VAL B CA 1
ATOM 2207 C C . VAL B 1 116 ? 16.422 -0.483 -0.062 1 98.88 116 VAL B C 1
ATOM 2209 O O . VAL B 1 116 ? 16.719 0.196 0.926 1 98.88 116 VAL B O 1
ATOM 2212 N N . LYS B 1 117 ? 15.492 -0.115 -0.926 1 98.75 117 LYS B N 1
ATOM 2213 C CA . LYS B 1 117 ? 14.742 1.13 -0.781 1 98.75 117 LYS B CA 1
ATOM 2214 C C . LYS B 1 117 ? 13.43 0.9 -0.03 1 98.75 117 LYS B C 1
ATOM 2216 O O . LYS B 1 117 ? 12.961 1.782 0.691 1 98.75 117 LYS B O 1
ATOM 2221 N N . ALA B 1 118 ? 12.836 -0.219 -0.202 1 98.88 118 ALA B N 1
ATOM 2222 C CA . ALA B 1 118 ? 11.57 -0.584 0.438 1 98.88 118 ALA B CA 1
ATOM 2223 C C . ALA B 1 118 ? 11.367 -2.096 0.428 1 98.88 118 ALA B C 1
ATOM 2225 O O . ALA B 1 118 ? 11.859 -2.789 -0.469 1 98.88 118 ALA B O 1
ATOM 2226 N N . VAL B 1 119 ? 10.656 -2.592 1.423 1 98.88 119 VAL B N 1
ATOM 2227 C CA . VAL B 1 119 ? 10.273 -3.998 1.505 1 98.88 119 VAL B CA 1
ATOM 2228 C C . VAL B 1 119 ? 8.773 -4.109 1.788 1 98.88 119 VAL B C 1
ATOM 2230 O O . VAL B 1 119 ? 8.258 -3.453 2.693 1 98.88 119 VAL B O 1
ATOM 2233 N N . GLY B 1 120 ? 8.156 -4.859 0.95 1 98.5 120 GLY B N 1
ATOM 2234 C CA . GLY B 1 120 ? 6.719 -5.035 1.071 1 98.5 120 GLY B CA 1
ATOM 2235 C C . GLY B 1 120 ? 6.316 -6.473 1.346 1 98.5 120 GLY B C 1
ATOM 2236 O O . GLY B 1 120 ? 7.004 -7.406 0.926 1 98.5 120 GLY B O 1
ATOM 2237 N N . GLU B 1 121 ? 5.238 -6.609 2.041 1 98.25 121 GLU B N 1
ATOM 2238 C CA . GLU B 1 121 ? 4.543 -7.879 2.209 1 98.25 121 GLU B CA 1
ATOM 2239 C C . GLU B 1 121 ? 3.188 -7.863 1.506 1 98.25 121 GLU B C 1
ATOM 2241 O O . GLU B 1 121 ? 2.475 -6.859 1.546 1 98.25 121 GLU B O 1
ATOM 2246 N N . PHE B 1 122 ? 2.865 -8.906 0.927 1 98.56 122 PHE B N 1
ATOM 2247 C CA . PHE B 1 122 ? 1.632 -9.078 0.17 1 98.56 122 PHE B CA 1
ATOM 2248 C C . PHE B 1 122 ? 1.023 -10.453 0.437 1 98.56 122 PHE B C 1
ATOM 2250 O O . PHE B 1 122 ? 1.611 -11.477 0.083 1 98.56 122 PHE B O 1
ATOM 2257 N N . VAL B 1 123 ? -0.179 -10.461 1.018 1 98.31 123 VAL B N 1
ATOM 2258 C CA . VAL B 1 123 ? -0.815 -11.734 1.354 1 98.31 123 VAL B CA 1
ATOM 2259 C C . VAL B 1 123 ? -1.993 -11.984 0.417 1 98.31 123 VAL B C 1
ATOM 2261 O O . VAL B 1 123 ? -2.887 -11.148 0.291 1 98.31 123 VAL B O 1
ATOM 2264 N N . GLN B 1 124 ? -2.012 -13.109 -0.169 1 97.69 124 GLN B N 1
ATOM 2265 C CA . GLN B 1 124 ? -3.115 -13.547 -1.019 1 97.69 124 GLN B CA 1
ATOM 2266 C C . GLN B 1 124 ? -3.758 -14.82 -0.475 1 97.69 124 GLN B C 1
ATOM 2268 O O . GLN B 1 124 ? -3.061 -15.719 0.001 1 97.69 124 GLN B O 1
ATOM 2273 N N . VAL B 1 125 ? -4.984 -14.828 -0.565 1 96.81 125 VAL B N 1
ATOM 2274 C CA . VAL B 1 125 ? -5.762 -16.047 -0.362 1 96.81 125 VAL B CA 1
ATOM 2275 C C . VAL B 1 125 ? -6.418 -16.469 -1.675 1 96.81 125 VAL B C 1
ATOM 2277 O O . VAL B 1 125 ? -7.117 -15.672 -2.309 1 96.81 125 VAL B O 1
ATOM 2280 N N . TYR B 1 126 ? -6.176 -17.641 -2.084 1 96.25 126 TYR B N 1
ATOM 2281 C CA . TYR B 1 126 ? -6.738 -18.094 -3.35 1 96.25 126 TYR B CA 1
ATOM 2282 C C . TYR B 1 126 ? -8.195 -18.516 -3.178 1 96.25 126 TYR B C 1
ATOM 2284 O O . TYR B 1 126 ? -8.523 -19.266 -2.264 1 96.25 126 TYR B O 1
ATOM 2292 N N . VAL B 1 127 ? -8.977 -18.016 -4.117 1 94.88 127 VAL B N 1
ATOM 2293 C CA . VAL B 1 127 ? -10.414 -18.234 -4.051 1 94.88 127 VAL B CA 1
ATOM 2294 C C . VAL B 1 127 ? -10.922 -18.703 -5.41 1 94.88 127 VAL B C 1
ATOM 2296 O O . VAL B 1 127 ? -10.242 -18.547 -6.426 1 94.88 127 VAL B O 1
ATOM 2299 N N . ASP B 1 128 ? -12.133 -19.312 -5.285 1 93.69 128 ASP B N 1
ATOM 2300 C CA . ASP B 1 128 ? -12.852 -19.672 -6.504 1 93.69 128 ASP B CA 1
ATOM 2301 C C . ASP B 1 128 ? -13.422 -18.438 -7.184 1 93.69 128 ASP B C 1
ATOM 2303 O O . ASP B 1 128 ? -14.086 -17.625 -6.547 1 93.69 128 ASP B O 1
ATOM 2307 N N . ARG B 1 129 ? -13.148 -18.312 -8.461 1 90.38 129 ARG B N 1
ATOM 2308 C CA . ARG B 1 129 ? -13.547 -17.109 -9.18 1 90.38 129 ARG B CA 1
ATOM 2309 C C . ARG B 1 129 ? -15.062 -16.938 -9.156 1 90.38 129 ARG B C 1
ATOM 2311 O O . ARG B 1 129 ? -15.555 -15.812 -9.039 1 90.38 129 ARG B O 1
ATOM 2318 N N . GLU B 1 130 ? -15.828 -17.984 -9.227 1 90 130 GLU B N 1
ATOM 2319 C CA . GLU B 1 130 ? -17.281 -17.922 -9.32 1 90 130 GLU B CA 1
ATOM 2320 C C . GLU B 1 130 ? -17.922 -17.594 -7.969 1 90 130 GLU B C 1
ATOM 2322 O O . GLU B 1 130 ? -18.906 -16.859 -7.898 1 90 130 GLU B O 1
ATOM 2327 N N . THR B 1 131 ? -17.312 -18.094 -6.949 1 90.19 131 THR B N 1
ATOM 2328 C CA . THR B 1 131 ? -17.969 -17.984 -5.648 1 90.19 131 THR B CA 1
ATOM 2329 C C . THR B 1 131 ? -17.25 -17 -4.75 1 90.19 131 THR B C 1
ATOM 2331 O O . THR B 1 131 ? -17.781 -16.578 -3.721 1 90.19 131 THR B O 1
ATOM 2334 N N . ASN B 1 132 ? -16.016 -16.703 -5.047 1 88.44 132 ASN B N 1
ATOM 2335 C CA . ASN B 1 132 ? -15.125 -15.867 -4.234 1 88.44 132 ASN B CA 1
ATOM 2336 C C . ASN B 1 132 ? -14.867 -16.484 -2.865 1 88.44 132 ASN B C 1
ATOM 2338 O O . ASN B 1 132 ? -14.617 -15.773 -1.895 1 88.44 132 ASN B O 1
ATOM 2342 N N . ARG B 1 133 ? -15.039 -17.797 -2.83 1 90.94 133 ARG B N 1
ATOM 2343 C CA . ARG B 1 133 ? -14.781 -18.516 -1.59 1 90.94 133 ARG B CA 1
ATOM 2344 C C . ARG B 1 133 ? -13.438 -19.234 -1.644 1 90.94 133 ARG B C 1
ATOM 2346 O O . ARG B 1 133 ? -12.977 -19.609 -2.721 1 90.94 133 ARG B O 1
ATOM 2353 N N . PRO B 1 134 ? -12.859 -19.359 -0.45 1 90.06 134 PRO B N 1
ATOM 2354 C CA . PRO B 1 134 ? -11.594 -20.094 -0.426 1 90.06 134 PRO B CA 1
ATOM 2355 C C . PRO B 1 134 ? -11.711 -21.484 -1.025 1 90.06 134 PRO B C 1
ATOM 2357 O O . PRO B 1 134 ? -12.758 -22.141 -0.899 1 90.06 134 PRO B O 1
ATOM 2360 N N . LEU B 1 135 ? -10.68 -21.906 -1.646 1 89.62 135 LEU B N 1
ATOM 2361 C CA . LEU B 1 135 ? -10.656 -23.219 -2.281 1 89.62 135 LEU B CA 1
ATOM 2362 C C . LEU B 1 135 ? -10.555 -24.328 -1.238 1 89.62 135 LEU B C 1
ATOM 2364 O O . LEU B 1 135 ? -9.625 -24.344 -0.427 1 89.62 135 LEU B O 1
ATOM 2368 N N . LYS B 1 136 ? -11.422 -25.25 -1.252 1 85.12 136 LYS B N 1
ATOM 2369 C CA . LYS B 1 136 ? -11.445 -26.344 -0.293 1 85.12 136 LYS B CA 1
ATOM 2370 C C . LYS B 1 136 ? -10.273 -27.297 -0.512 1 85.12 136 LYS B C 1
ATOM 2372 O O . LYS B 1 136 ? -9.727 -27.844 0.446 1 85.12 136 LYS B O 1
ATOM 2377 N N . ASP B 1 137 ? -9.914 -27.406 -1.758 1 88.25 137 ASP B N 1
ATOM 2378 C CA . ASP B 1 137 ? -8.859 -28.359 -2.084 1 88.25 137 ASP B CA 1
ATOM 2379 C C . ASP B 1 137 ? -7.496 -27.656 -2.156 1 88.25 137 ASP B C 1
ATOM 2381 O O . ASP B 1 137 ? -6.5 -28.281 -2.523 1 88.25 137 ASP B O 1
ATOM 2385 N N . GLY B 1 138 ? -7.48 -26.453 -1.819 1 91.31 138 GLY B N 1
ATOM 2386 C CA . GLY B 1 138 ? -6.227 -25.719 -1.839 1 91.31 138 GLY B CA 1
ATOM 2387 C C . GLY B 1 138 ? -5.855 -25.219 -3.219 1 91.31 138 GLY B C 1
ATOM 2388 O O . GLY B 1 138 ? -6.664 -25.281 -4.148 1 91.31 138 GLY B O 1
ATOM 2389 N N . MET B 1 139 ? -4.664 -24.656 -3.293 1 92.38 139 MET B N 1
ATOM 2390 C CA . MET B 1 139 ? -4.188 -24.109 -4.559 1 92.38 139 MET B CA 1
ATOM 2391 C C . MET B 1 139 ? -3.943 -25.219 -5.578 1 92.38 139 MET B C 1
ATOM 2393 O O . MET B 1 139 ? -3.623 -26.344 -5.207 1 92.38 139 MET B O 1
ATOM 2397 N N . ALA B 1 140 ? -4.086 -24.797 -6.832 1 92.19 140 ALA B N 1
ATOM 2398 C CA . ALA B 1 140 ? -3.744 -25.734 -7.898 1 92.19 140 ALA B CA 1
ATOM 2399 C C . ALA B 1 140 ? -2.301 -26.219 -7.766 1 92.19 140 ALA B C 1
ATOM 2401 O O . ALA B 1 140 ? -1.417 -25.438 -7.383 1 92.19 140 ALA B O 1
ATOM 2402 N N . GLN B 1 141 ? -2.061 -27.469 -8.094 1 92.31 141 GLN B N 1
ATOM 2403 C CA . GLN B 1 141 ? -0.747 -28.078 -7.926 1 92.31 141 GLN B CA 1
ATOM 2404 C C . GLN B 1 141 ? 0.322 -27.312 -8.703 1 92.31 141 GLN B C 1
ATOM 2406 O O . GLN B 1 141 ? 1.437 -27.125 -8.211 1 92.31 141 GLN B O 1
ATOM 2411 N N . THR B 1 142 ? -0.019 -26.984 -9.93 1 93.12 142 THR B N 1
ATOM 2412 C CA . THR B 1 142 ? 0.937 -26.25 -10.75 1 93.12 142 THR B CA 1
ATOM 2413 C C . THR B 1 142 ? 1.334 -24.938 -10.078 1 93.12 142 THR B C 1
ATOM 2415 O O . THR B 1 142 ? 2.51 -24.562 -10.078 1 93.12 142 THR B O 1
ATOM 2418 N N . LEU B 1 143 ? 0.413 -24.266 -9.508 1 95.38 143 LEU B N 1
ATOM 2419 C CA . LEU B 1 143 ? 0.659 -23.016 -8.789 1 95.38 143 LEU B CA 1
ATOM 2420 C C . LEU B 1 143 ? 1.548 -23.266 -7.57 1 95.38 143 LEU B C 1
ATOM 2422 O O . LEU B 1 143 ? 2.549 -22.578 -7.379 1 95.38 143 LEU B O 1
ATOM 2426 N N . ARG B 1 144 ? 1.256 -24.234 -6.859 1 95.44 144 ARG B N 1
ATOM 2427 C CA . ARG B 1 144 ? 1.99 -24.531 -5.637 1 95.44 144 ARG B CA 1
ATOM 2428 C C . ARG B 1 144 ? 3.445 -24.875 -5.941 1 95.44 144 ARG B C 1
ATOM 2430 O O . ARG B 1 144 ? 4.355 -24.359 -5.285 1 95.44 144 ARG B O 1
ATOM 2437 N N . VAL B 1 145 ? 3.658 -25.719 -6.879 1 96.81 145 VAL B N 1
ATOM 2438 C CA . VAL B 1 145 ? 5 -26.172 -7.227 1 96.81 145 VAL B CA 1
ATOM 2439 C C . VAL B 1 145 ? 5.859 -24.984 -7.648 1 96.81 145 VAL B C 1
ATOM 2441 O O . VAL B 1 145 ? 7.02 -24.875 -7.242 1 96.81 145 VAL B O 1
ATOM 2444 N N . GLU B 1 146 ? 5.285 -24.156 -8.484 1 97.69 146 GLU B N 1
ATOM 2445 C CA . GLU B 1 146 ? 6.043 -23 -8.969 1 97.69 146 GLU B CA 1
ATOM 2446 C C . GLU B 1 146 ? 6.309 -22 -7.84 1 97.69 146 GLU B C 1
ATOM 2448 O O . GLU B 1 146 ? 7.391 -21.422 -7.77 1 97.69 146 GLU B O 1
ATOM 2453 N N . LEU B 1 147 ? 5.34 -21.828 -6.926 1 97.81 147 LEU B N 1
ATOM 2454 C CA . LEU B 1 147 ? 5.52 -20.906 -5.809 1 97.81 147 LEU B CA 1
ATOM 2455 C C . LEU B 1 147 ? 6.551 -21.438 -4.824 1 97.81 147 LEU B C 1
ATOM 2457 O O . LEU B 1 147 ? 7.262 -20.672 -4.18 1 97.81 147 LEU B O 1
ATOM 2461 N N . GLU B 1 148 ? 6.66 -22.719 -4.691 1 97.69 148 GLU B N 1
ATOM 2462 C CA . GLU B 1 148 ? 7.637 -23.328 -3.801 1 97.69 148 GLU B CA 1
ATOM 2463 C C . GLU B 1 148 ? 9.062 -22.938 -4.18 1 97.69 148 GLU B C 1
ATOM 2465 O O . GLU B 1 148 ? 9.938 -22.844 -3.314 1 97.69 148 GLU B O 1
ATOM 2470 N N . LYS B 1 149 ? 9.242 -22.688 -5.457 1 98 149 LYS B N 1
ATOM 2471 C CA . LYS B 1 149 ? 10.57 -22.281 -5.934 1 98 149 LYS B CA 1
ATOM 2472 C C . LYS B 1 149 ? 10.969 -20.922 -5.363 1 98 149 LYS B C 1
ATOM 2474 O O . LYS B 1 149 ? 12.148 -20.562 -5.371 1 98 149 LYS B O 1
ATOM 2479 N N . LEU B 1 150 ? 9.992 -20.141 -4.871 1 98.19 150 LEU B N 1
ATOM 2480 C CA . LEU B 1 150 ? 10.242 -18.797 -4.348 1 98.19 150 LEU B CA 1
ATOM 2481 C C . LEU B 1 150 ? 10.414 -18.844 -2.83 1 98.19 150 LEU B C 1
ATOM 2483 O O . LEU B 1 150 ? 10.75 -17.828 -2.217 1 98.19 150 LEU B O 1
ATOM 2487 N N . VAL B 1 151 ? 10.102 -19.938 -2.182 1 97.19 151 VAL B N 1
ATOM 2488 C CA . VAL B 1 151 ? 10.148 -20.031 -0.727 1 97.19 151 VAL B CA 1
ATOM 2489 C C . VAL B 1 151 ? 11.602 -19.984 -0.258 1 97.19 151 VAL B C 1
ATOM 2491 O O . VAL B 1 151 ? 12.461 -20.703 -0.784 1 97.19 151 VAL B O 1
ATOM 2494 N N . VAL B 1 152 ? 11.898 -19 0.535 1 88.5 152 VAL B N 1
ATOM 2495 C CA . VAL B 1 152 ? 13.25 -18.859 1.07 1 88.5 152 VAL B CA 1
ATOM 2496 C C . VAL B 1 152 ? 13.32 -19.453 2.469 1 88.5 152 VAL B C 1
ATOM 2498 O O . VAL B 1 152 ? 12.391 -19.312 3.268 1 88.5 152 VAL B O 1
ATOM 2501 N N . VAL B 1 153 ? 13.406 -20.641 2.779 1 70 153 VAL B N 1
ATOM 2502 C CA . VAL B 1 153 ? 13.461 -21.406 4.016 1 70 153 VAL B CA 1
ATOM 2503 C C . VAL B 1 153 ? 14.281 -20.656 5.062 1 70 153 VAL B C 1
ATOM 2505 O O . VAL B 1 153 ? 15.375 -20.172 4.766 1 70 153 VAL B O 1
ATOM 2508 N N . LYS B 1 154 ? 13.688 -19.781 6.051 1 55.03 154 LYS B N 1
ATOM 2509 C CA . LYS B 1 154 ? 14.609 -19.531 7.16 1 55.03 154 LYS B CA 1
ATOM 2510 C C . LYS B 1 154 ? 14.992 -20.828 7.852 1 55.03 154 LYS B C 1
ATOM 2512 O O . LYS B 1 154 ? 14.125 -21.562 8.328 1 55.03 154 LYS B O 1
ATOM 2517 N N . PRO B 1 155 ? 16.016 -21.438 7.457 1 44.34 155 PRO B N 1
ATOM 2518 C CA . PRO B 1 155 ? 16.438 -22.609 8.219 1 44.34 155 PRO B CA 1
ATOM 2519 C C . PRO B 1 155 ? 16.219 -22.453 9.727 1 44.34 155 PRO B C 1
ATOM 2521 O O . PRO B 1 155 ? 16.531 -21.391 10.281 1 44.34 155 PRO B O 1
ATOM 2524 N N . LYS B 1 156 ? 14.992 -22.891 10.141 1 37.12 156 LYS B N 1
ATOM 2525 C CA . LYS B 1 156 ? 15.328 -23.188 11.531 1 37.12 156 LYS B CA 1
ATOM 2526 C C . LYS B 1 156 ? 16.484 -24.188 11.609 1 37.12 156 LYS B C 1
ATOM 2528 O O . LYS B 1 156 ? 16.609 -25.078 10.773 1 37.12 156 LYS B O 1
#

Organism: Fusarium culmorum (NCBI:txid5516)

Radius of gyration: 19.48 Å; Cα contacts (8 Å, |Δi|>4): 631; chains: 2; bounding box: 48×53×46 Å

InterPro domains:
  IPR029069 HotDog domain superfamily [SSF54637] (15-135)
  IPR050563 4-hydroxybenzoyl-CoA thioesterase [PTHR31793] (12-150)

Solvent-accessible surface area (backbone atoms only — not comparable to full-atom values): 16855 Å² total; per-residue (Å²): 126,90,73,74,78,49,71,75,60,57,61,66,47,47,76,83,75,40,65,45,76,50,78,44,73,48,43,83,82,43,36,42,80,81,67,27,46,36,76,40,53,54,44,46,52,52,52,46,55,54,50,49,47,36,39,75,66,37,68,50,44,72,87,71,40,64,54,46,70,41,70,42,35,39,34,37,40,46,74,52,85,56,35,62,79,43,42,36,33,36,33,32,28,24,74,41,78,56,65,36,34,38,31,34,37,32,36,35,26,42,69,95,44,79,64,45,24,30,43,32,39,42,30,27,40,34,18,30,59,90,74,68,37,71,41,89,83,34,55,57,65,63,43,48,59,50,50,54,71,27,47,54,76,73,79,122,127,88,72,74,77,47,70,75,58,57,60,65,48,48,76,83,74,39,68,45,77,49,77,45,73,48,42,84,82,43,36,42,78,82,67,28,46,34,75,40,54,54,46,47,52,49,51,46,55,54,50,48,46,36,38,76,66,37,67,49,45,73,85,70,40,64,56,48,69,43,68,41,34,37,34,36,40,46,74,51,84,57,34,61,79,44,42,38,33,36,33,33,28,24,75,42,78,58,66,37,34,40,32,34,37,32,37,35,27,42,68,95,46,79,63,45,23,31,43,32,39,43,29,27,38,34,20,31,60,90,75,68,37,70,42,89,81,33,54,56,64,64,43,49,59,50,50,54,71,27,48,57,74,74,76,123